Protein AF-A0A7S0UJG6-F1 (afdb_monomer_lite)

Structure (mmCIF, N/CA/C/O backbone):
data_AF-A0A7S0UJG6-F1
#
_entry.id   AF-A0A7S0UJG6-F1
#
loop_
_atom_site.group_PDB
_atom_site.id
_atom_site.type_symbol
_atom_site.label_atom_id
_atom_site.label_alt_id
_atom_site.label_comp_id
_atom_site.label_asym_id
_atom_site.label_entity_id
_atom_site.label_seq_id
_atom_site.pdbx_PDB_ins_code
_atom_site.Cartn_x
_atom_site.Cartn_y
_atom_site.Cartn_z
_atom_site.occupancy
_atom_site.B_iso_or_equiv
_atom_site.auth_seq_id
_atom_site.auth_comp_id
_atom_site.auth_asym_id
_atom_site.auth_atom_id
_atom_site.pdbx_PDB_model_num
ATOM 1 N N . ARG A 1 1 ? -14.488 -16.777 5.414 1.00 54.69 1 ARG A N 1
ATOM 2 C CA . ARG A 1 1 ? -14.682 -15.524 4.646 1.00 54.69 1 ARG A CA 1
ATOM 3 C C . ARG A 1 1 ? -13.445 -14.652 4.855 1.00 54.69 1 ARG A C 1
ATOM 5 O O . ARG A 1 1 ? -13.080 -14.440 6.005 1.00 54.69 1 ARG A O 1
ATOM 12 N N . ALA A 1 2 ? -12.728 -14.295 3.790 1.00 58.72 2 ALA A N 1
ATOM 13 C CA . ALA A 1 2 ? -11.627 -13.330 3.829 1.00 58.72 2 ALA A CA 1
ATOM 14 C C . ALA A 1 2 ? -12.135 -12.049 3.164 1.00 58.72 2 ALA A C 1
ATOM 16 O O . ALA A 1 2 ? -12.790 -12.141 2.131 1.00 58.72 2 ALA A O 1
ATOM 17 N N . GLY A 1 3 ? -11.900 -10.903 3.786 1.00 69.88 3 GLY A N 1
ATOM 18 C CA . GLY A 1 3 ? -12.388 -9.612 3.323 1.00 69.88 3 GLY A CA 1
ATOM 19 C C . GLY A 1 3 ? -11.754 -8.496 4.139 1.00 69.88 3 GLY A C 1
ATOM 20 O O . GLY A 1 3 ? -11.196 -8.751 5.209 1.00 69.88 3 GLY A O 1
ATOM 21 N N . VAL A 1 4 ? -11.832 -7.277 3.624 1.00 75.44 4 VAL A N 1
ATOM 22 C CA . VAL A 1 4 ? -11.597 -6.077 4.427 1.00 75.44 4 VAL A CA 1
ATOM 23 C C . VAL A 1 4 ? -12.897 -5.804 5.155 1.00 75.44 4 VAL A C 1
ATOM 25 O O . VAL A 1 4 ? -13.947 -5.871 4.530 1.00 75.44 4 VAL A O 1
ATOM 28 N N . GLY A 1 5 ? -12.857 -5.550 6.457 1.00 78.56 5 GLY A N 1
ATOM 29 C CA . GLY A 1 5 ? -14.060 -5.042 7.111 1.00 78.56 5 GLY A CA 1
ATOM 30 C C . GLY A 1 5 ? -13.881 -3.709 7.807 1.00 78.56 5 GLY A C 1
ATOM 31 O O . GLY A 1 5 ? -14.885 -3.141 8.201 1.00 78.56 5 GLY A O 1
ATOM 32 N N . ARG A 1 6 ? -12.665 -3.156 7.888 1.00 85.88 6 ARG A N 1
ATOM 33 C CA . ARG A 1 6 ? -12.494 -1.761 8.283 1.00 85.88 6 ARG A CA 1
ATOM 34 C C . ARG A 1 6 ? -11.314 -1.107 7.579 1.00 85.88 6 ARG A C 1
ATOM 36 O O . ARG A 1 6 ? -10.248 -1.715 7.475 1.00 85.88 6 ARG A O 1
ATOM 43 N N . ILE A 1 7 ? -11.514 0.120 7.113 1.00 86.31 7 ILE A N 1
ATOM 44 C CA . ILE A 1 7 ? -10.483 0.996 6.551 1.00 86.31 7 ILE A CA 1
ATOM 45 C C . ILE A 1 7 ? -10.468 2.276 7.379 1.00 86.31 7 ILE A C 1
ATOM 47 O O . ILE A 1 7 ? -11.511 2.894 7.584 1.00 86.31 7 ILE A O 1
ATOM 51 N N . ILE A 1 8 ? -9.283 2.650 7.866 1.00 89.62 8 ILE A N 1
ATOM 52 C CA . ILE A 1 8 ? -9.103 3.829 8.712 1.00 89.62 8 ILE A CA 1
ATOM 53 C C . ILE A 1 8 ? -8.047 4.736 8.098 1.00 89.62 8 ILE A C 1
ATOM 55 O O . ILE A 1 8 ? -6.912 4.306 7.895 1.00 89.62 8 ILE A O 1
ATOM 59 N N . CYS A 1 9 ? -8.410 5.990 7.838 1.00 88.38 9 CYS A N 1
ATOM 60 C CA . CYS A 1 9 ? -7.448 7.034 7.497 1.00 88.38 9 CYS A CA 1
ATOM 61 C C . CYS A 1 9 ? -6.919 7.689 8.775 1.00 88.38 9 CYS A C 1
ATOM 63 O O . CYS A 1 9 ? -7.678 8.231 9.577 1.00 88.38 9 CYS A O 1
ATOM 65 N N . THR A 1 10 ? -5.610 7.622 8.974 1.00 89.12 10 THR A N 1
ATOM 66 C CA . THR A 1 10 ? -4.919 8.115 10.165 1.00 89.12 10 THR A CA 1
ATOM 67 C C . THR A 1 10 ? -4.092 9.362 9.865 1.00 89.12 10 THR A C 1
ATOM 69 O O . THR A 1 10 ? -3.649 9.559 8.735 1.00 89.12 10 THR A O 1
ATOM 72 N N . CYS A 1 11 ? -3.834 10.171 10.900 1.00 81.44 11 CYS A N 1
ATOM 73 C CA . CYS A 1 11 ? -2.953 11.345 10.836 1.00 81.44 11 CYS A CA 1
ATOM 74 C C . CYS A 1 11 ? -3.418 12.396 9.818 1.00 81.44 11 CYS A C 1
ATOM 76 O O . CYS A 1 11 ? -2.591 12.967 9.105 1.00 81.44 11 CYS A O 1
ATOM 78 N N . ILE A 1 12 ? -4.733 12.597 9.745 1.00 83.50 12 ILE A N 1
ATOM 79 C CA . ILE A 1 12 ? -5.355 13.586 8.868 1.00 83.50 12 ILE A CA 1
ATOM 80 C C . ILE A 1 12 ? -5.463 14.945 9.569 1.00 83.50 12 ILE A C 1
ATOM 82 O O . ILE A 1 12 ? -5.684 14.992 10.786 1.00 83.50 12 ILE A O 1
ATOM 86 N N . ASP A 1 13 ? -5.327 16.028 8.809 1.00 82.19 13 ASP A N 1
ATOM 87 C CA . ASP A 1 13 ? -5.633 17.385 9.273 1.00 82.19 13 ASP A CA 1
ATOM 88 C C . ASP A 1 13 ? -7.098 17.792 8.983 1.00 82.19 13 ASP A C 1
ATOM 90 O O . ASP A 1 13 ? -7.930 16.973 8.578 1.00 82.19 13 ASP A O 1
ATOM 94 N N . GLU A 1 14 ? -7.458 19.052 9.255 1.00 79.50 14 GLU A N 1
ATOM 95 C CA . GLU A 1 14 ? -8.828 19.542 9.038 1.00 79.50 14 GLU A CA 1
ATOM 96 C C . GLU A 1 14 ? -9.230 19.581 7.561 1.00 79.50 14 GLU A C 1
ATOM 98 O O . GLU A 1 14 ? -10.395 19.343 7.232 1.00 79.50 14 GLU A O 1
ATOM 103 N N . THR A 1 15 ? -8.270 19.866 6.681 1.00 79.75 15 THR A N 1
ATOM 104 C CA . THR A 1 15 ? -8.479 19.926 5.231 1.00 79.75 15 THR A CA 1
ATOM 105 C C . THR A 1 15 ? -8.662 18.514 4.682 1.00 79.75 15 THR A C 1
ATOM 107 O O . THR A 1 15 ? -9.585 18.256 3.905 1.00 79.75 15 THR A O 1
ATOM 110 N N . ASP A 1 16 ? -7.832 17.581 5.148 1.00 83.19 16 ASP A N 1
ATOM 111 C CA . ASP A 1 16 ? -7.904 16.165 4.804 1.00 83.19 16 ASP A CA 1
ATOM 112 C C . ASP A 1 16 ? -9.231 15.532 5.251 1.00 83.19 16 ASP A C 1
ATOM 114 O O . ASP A 1 16 ? -9.760 14.660 4.563 1.00 83.19 16 ASP A O 1
ATOM 118 N N . GLU A 1 17 ? -9.811 15.960 6.379 1.00 86.50 17 GLU A N 1
ATOM 119 C CA . GLU A 1 17 ? -11.059 15.375 6.888 1.00 86.50 17 GL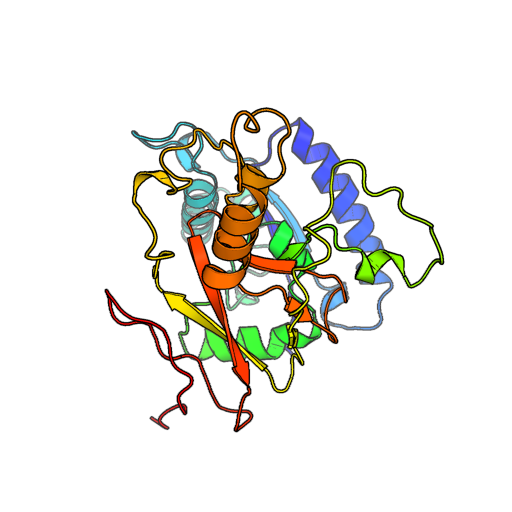U A CA 1
ATOM 120 C C . GLU A 1 17 ? -12.228 15.517 5.920 1.00 86.50 17 GLU A C 1
ATOM 122 O O . GLU A 1 17 ? -12.986 14.560 5.738 1.00 86.50 17 GLU A O 1
ATOM 127 N N . VAL A 1 18 ? -12.393 16.692 5.311 1.00 87.62 18 VAL A N 1
ATOM 128 C CA . VAL A 1 18 ? -13.483 16.923 4.355 1.00 87.62 18 VAL A CA 1
ATOM 129 C C . VAL A 1 18 ? -13.334 15.964 3.174 1.00 87.62 18 VAL A C 1
ATOM 131 O O . VAL A 1 18 ? -14.267 15.224 2.858 1.00 87.62 18 VAL A O 1
ATOM 134 N N . MET A 1 19 ? -12.127 15.885 2.611 1.00 86.56 19 MET A N 1
ATOM 135 C CA . MET A 1 19 ? -11.809 14.998 1.492 1.00 86.56 19 MET A CA 1
ATOM 136 C C . MET A 1 19 ? -12.027 13.519 1.841 1.00 86.56 19 MET A C 1
ATOM 138 O O . MET A 1 19 ? -12.604 12.764 1.055 1.00 86.56 19 MET A O 1
ATOM 142 N N . VAL A 1 20 ? -11.581 13.085 3.022 1.00 87.56 20 VAL A N 1
ATOM 143 C CA . VAL A 1 20 ? -11.719 11.695 3.475 1.00 87.56 20 VAL A CA 1
ATOM 144 C C . VAL A 1 20 ? -13.186 11.331 3.677 1.00 87.56 20 VAL A C 1
ATOM 146 O O . VAL A 1 20 ? -13.599 10.251 3.255 1.00 87.56 20 VAL A O 1
ATOM 149 N N . LYS A 1 21 ? -13.995 12.222 4.261 1.00 88.12 21 LYS A N 1
ATOM 150 C CA . LYS A 1 21 ? -15.441 12.000 4.416 1.00 88.12 21 LYS A CA 1
ATOM 151 C C . LYS A 1 21 ? -16.144 11.839 3.080 1.00 88.12 21 LYS A C 1
ATOM 153 O O . LYS A 1 21 ? -16.903 10.888 2.918 1.00 88.12 21 LYS A O 1
ATOM 158 N N . GLU A 1 22 ? -15.889 12.739 2.136 1.00 87.00 22 GLU A N 1
ATOM 159 C CA . GLU A 1 22 ? -16.475 12.667 0.794 1.00 87.00 22 GLU A CA 1
ATOM 160 C C . GLU A 1 22 ? -16.065 11.368 0.090 1.00 87.00 22 GLU A C 1
ATOM 162 O O . GLU A 1 22 ? -16.912 10.641 -0.432 1.00 87.00 22 GLU A O 1
ATOM 167 N N . THR A 1 23 ? -14.778 11.017 0.173 1.00 85.00 23 THR A N 1
ATOM 168 C CA . THR A 1 23 ? -14.238 9.781 -0.409 1.00 85.00 23 THR A CA 1
ATOM 169 C C . THR A 1 23 ? -14.886 8.539 0.200 1.00 85.00 23 THR A C 1
ATOM 171 O O . THR A 1 23 ? -15.288 7.631 -0.525 1.00 85.00 23 THR A O 1
ATOM 174 N N . PHE A 1 24 ? -15.013 8.474 1.526 1.00 88.50 24 PHE A N 1
ATOM 175 C CA . PHE A 1 24 ? -15.637 7.340 2.208 1.00 88.50 24 PHE A CA 1
ATOM 176 C C . PHE A 1 24 ? -17.145 7.267 2.008 1.00 88.50 24 PHE A C 1
ATOM 178 O O . PHE A 1 24 ? -17.669 6.158 1.935 1.00 88.50 24 PHE A O 1
ATOM 185 N N . SER A 1 25 ? -17.832 8.399 1.854 1.00 85.31 25 SER A N 1
ATOM 186 C CA . SER A 1 25 ? -19.241 8.412 1.450 1.00 85.31 25 SER A CA 1
ATOM 187 C C . SER A 1 25 ? -19.404 7.755 0.082 1.00 85.31 25 SER A C 1
ATOM 189 O O . SER A 1 25 ? -20.178 6.811 -0.067 1.00 85.31 25 SER A O 1
ATOM 191 N N . TRP A 1 26 ? -18.602 8.184 -0.896 1.00 82.62 26 TRP A N 1
ATOM 192 C CA . TRP A 1 26 ? -18.637 7.633 -2.248 1.00 82.62 26 TRP A CA 1
ATOM 193 C C . TRP A 1 26 ? -18.257 6.145 -2.287 1.00 82.62 26 TRP A C 1
ATOM 195 O O . TRP A 1 26 ? -18.933 5.339 -2.928 1.00 82.62 26 TRP A O 1
ATOM 205 N N . LEU A 1 27 ? -17.208 5.748 -1.556 1.00 80.69 27 LEU A N 1
ATOM 206 C CA . LEU A 1 27 ? -16.813 4.341 -1.443 1.00 80.69 27 LEU A CA 1
ATOM 207 C C . LEU A 1 27 ? -17.883 3.496 -0.751 1.00 80.69 27 LEU A C 1
ATOM 209 O O . LEU A 1 27 ? -18.106 2.364 -1.168 1.00 80.69 27 LEU A O 1
ATOM 213 N N . GLY A 1 28 ? -18.552 4.028 0.272 1.00 80.81 28 GLY A N 1
ATOM 214 C CA . GLY A 1 28 ? -19.650 3.355 0.959 1.00 80.81 28 GLY A CA 1
ATOM 215 C C . GLY A 1 28 ? -20.834 3.085 0.031 1.00 80.81 28 GLY A C 1
ATOM 216 O O . GLY A 1 28 ? -21.347 1.964 0.008 1.00 80.81 28 GLY A O 1
ATOM 217 N N . GLU A 1 29 ? -21.226 4.067 -0.782 1.00 81.62 29 GLU A N 1
ATOM 218 C CA . GLU A 1 29 ? -22.268 3.912 -1.808 1.00 81.62 29 GLU A CA 1
ATOM 219 C C . GLU A 1 29 ? -21.872 2.871 -2.859 1.00 81.62 29 GLU A C 1
ATOM 221 O O . GLU A 1 29 ? -22.627 1.932 -3.128 1.00 81.62 29 GLU A O 1
ATOM 226 N N . LEU A 1 30 ? -20.651 2.981 -3.392 1.00 79.38 30 LEU A N 1
ATOM 227 C CA . LEU A 1 30 ? -20.111 2.024 -4.353 1.00 79.38 30 LEU A CA 1
ATOM 228 C C . LEU A 1 30 ? -20.103 0.607 -3.769 1.00 79.38 30 LEU A C 1
ATOM 230 O O . LEU A 1 30 ? -20.588 -0.325 -4.405 1.00 79.38 30 LEU A O 1
ATOM 234 N N . TYR A 1 31 ? -19.593 0.431 -2.552 1.00 78.62 31 TYR A N 1
ATOM 235 C CA . TYR A 1 31 ? -19.455 -0.881 -1.916 1.00 78.62 31 TYR A CA 1
ATOM 236 C C . TYR A 1 31 ? -20.807 -1.495 -1.560 1.00 78.62 31 TYR A C 1
ATOM 238 O O . TYR A 1 31 ? -20.955 -2.712 -1.646 1.00 78.62 31 TYR A O 1
ATOM 246 N N . SER A 1 32 ? -21.794 -0.667 -1.217 1.00 77.81 32 SER A N 1
ATOM 247 C CA . SER A 1 32 ? -23.172 -1.108 -0.981 1.00 77.81 32 SER A CA 1
ATOM 248 C C . SER A 1 32 ? -23.861 -1.581 -2.264 1.00 77.81 32 SER A C 1
ATOM 250 O O . SER A 1 32 ? -24.756 -2.418 -2.199 1.00 77.81 32 SER A O 1
ATOM 252 N N . SER A 1 33 ? -23.441 -1.070 -3.427 1.00 78.19 33 SER A N 1
ATOM 253 C CA . SER A 1 33 ? -23.976 -1.477 -4.734 1.00 78.19 33 SER A CA 1
ATOM 254 C C . SER A 1 33 ? -23.370 -2.773 -5.291 1.00 78.19 33 SER A C 1
ATOM 256 O O . SER A 1 33 ? -23.918 -3.352 -6.228 1.00 78.19 33 SER A O 1
ATOM 258 N N . LEU A 1 34 ? -22.241 -3.236 -4.742 1.00 75.00 34 LEU A N 1
ATOM 259 C CA . LEU A 1 34 ? -21.552 -4.437 -5.214 1.00 75.00 34 LEU A CA 1
ATOM 260 C C .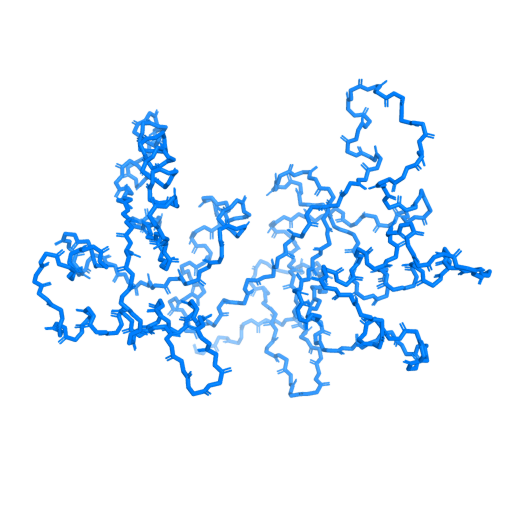 LEU A 1 34 ? -22.150 -5.703 -4.583 1.00 75.00 34 LEU A C 1
ATOM 262 O O . LEU A 1 34 ? -22.286 -5.806 -3.364 1.00 75.00 34 LEU A O 1
ATOM 266 N N . GLU A 1 35 ? -22.433 -6.716 -5.406 1.00 61.09 35 GLU A N 1
ATOM 267 C CA . GLU A 1 35 ? -22.869 -8.030 -4.923 1.00 61.09 35 GLU A CA 1
ATOM 268 C C . GLU A 1 35 ? -21.714 -8.746 -4.201 1.00 61.09 35 GLU A C 1
ATOM 270 O O . GLU A 1 35 ? -20.789 -9.290 -4.807 1.00 61.09 35 GLU A O 1
ATOM 275 N N . GLY A 1 36 ? -21.740 -8.733 -2.867 1.00 66.25 36 GLY A N 1
ATOM 276 C CA . GLY A 1 36 ? -20.754 -9.433 -2.054 1.00 66.25 36 GLY A CA 1
ATOM 277 C C . GLY A 1 36 ? -20.862 -9.110 -0.570 1.00 66.25 36 GLY A C 1
ATOM 278 O O . GLY A 1 36 ? -20.492 -8.024 -0.131 1.00 66.25 36 GLY A O 1
ATOM 279 N N . ASP A 1 37 ? -21.256 -10.111 0.222 1.00 66.31 37 ASP A N 1
ATOM 280 C CA . ASP A 1 37 ? -21.485 -10.004 1.670 1.00 66.31 37 ASP A CA 1
ATOM 281 C C . ASP A 1 37 ? -20.370 -9.288 2.446 1.00 66.31 37 ASP A C 1
ATOM 283 O O . ASP A 1 37 ? -20.633 -8.716 3.494 1.00 66.31 37 ASP A O 1
ATOM 287 N N . TRP A 1 38 ? -19.099 -9.398 2.052 1.00 71.50 38 TRP A N 1
ATOM 288 C CA . TRP A 1 38 ? -17.997 -8.832 2.842 1.00 71.50 38 TRP A CA 1
ATOM 289 C C . TRP A 1 38 ? -17.660 -7.384 2.472 1.00 71.50 38 TRP A C 1
ATOM 291 O O . TRP A 1 38 ? -17.329 -6.624 3.374 1.00 71.50 38 TRP A O 1
ATOM 301 N N . ILE A 1 39 ? -17.781 -6.996 1.195 1.00 72.00 39 ILE A N 1
ATOM 302 C CA . ILE A 1 39 ? -17.473 -5.635 0.720 1.00 72.00 39 ILE A CA 1
ATOM 303 C C . ILE A 1 39 ? -18.485 -4.653 1.308 1.00 72.00 39 ILE A C 1
ATOM 305 O O . ILE A 1 39 ? -18.084 -3.665 1.919 1.00 72.00 39 ILE A O 1
ATOM 309 N N . ALA A 1 40 ? -19.773 -5.002 1.246 1.00 71.38 40 ALA A N 1
ATOM 310 C CA . ALA A 1 40 ? -20.870 -4.216 1.809 1.00 71.38 40 ALA A CA 1
ATOM 311 C C . ALA A 1 40 ? -20.811 -4.063 3.345 1.00 71.38 40 ALA A C 1
ATOM 313 O O . ALA A 1 40 ? -21.486 -3.209 3.909 1.00 71.38 40 ALA A O 1
ATOM 314 N N . ARG A 1 41 ? -20.002 -4.879 4.040 1.00 78.25 41 ARG A N 1
ATOM 315 C CA . ARG A 1 41 ? -19.771 -4.792 5.495 1.00 78.25 41 ARG A CA 1
ATOM 316 C C . ARG A 1 41 ? -18.461 -4.085 5.853 1.00 78.25 41 ARG A C 1
ATOM 318 O O . ARG A 1 41 ? -18.039 -4.153 7.005 1.00 78.25 41 ARG A O 1
ATOM 325 N N . THR A 1 42 ? -17.800 -3.447 4.886 1.00 83.06 42 THR A N 1
ATOM 326 C CA . THR A 1 42 ? -16.596 -2.654 5.154 1.00 83.06 42 THR A CA 1
ATOM 327 C C . THR A 1 42 ? -16.978 -1.354 5.847 1.00 83.06 42 THR A C 1
ATOM 329 O O . THR A 1 42 ? -17.697 -0.532 5.290 1.00 83.06 42 THR A O 1
ATOM 332 N N . GLU A 1 43 ? -16.476 -1.158 7.059 1.00 87.00 43 GLU A N 1
ATOM 333 C CA . GLU A 1 43 ? -16.581 0.095 7.791 1.00 87.00 43 GLU A CA 1
ATOM 334 C C . GLU A 1 43 ? -15.482 1.066 7.335 1.00 87.00 43 GLU A C 1
ATOM 336 O O . GLU A 1 43 ? -14.321 0.685 7.166 1.00 87.00 43 GLU A O 1
ATOM 341 N N . PHE A 1 44 ? -15.835 2.337 7.185 1.00 88.00 44 PHE A N 1
ATOM 342 C CA . PHE A 1 44 ? -14.899 3.407 6.856 1.00 88.00 44 PHE A CA 1
ATOM 343 C C . PHE A 1 44 ? -14.899 4.443 7.971 1.00 88.00 44 PHE A C 1
ATOM 345 O O . PHE A 1 44 ? -15.963 4.823 8.461 1.00 88.00 44 PHE A O 1
ATOM 352 N N . ASP A 1 45 ? -13.720 4.887 8.393 1.00 91.56 45 ASP A N 1
ATOM 353 C CA . ASP A 1 45 ? -13.592 5.900 9.439 1.00 91.56 45 ASP A CA 1
ATOM 354 C C . ASP A 1 45 ? -12.233 6.592 9.381 1.00 91.56 45 ASP A C 1
ATOM 356 O O . ASP A 1 45 ? -11.317 6.166 8.677 1.00 91.56 45 ASP A O 1
ATOM 360 N N . TYR A 1 46 ? -12.072 7.654 10.149 1.00 92.12 46 TYR A N 1
ATOM 361 C CA . TYR A 1 46 ? -10.839 8.413 10.194 1.00 92.12 46 TYR A CA 1
ATOM 362 C C . TYR A 1 46 ? -10.497 8.855 11.612 1.00 92.12 46 TYR A C 1
ATOM 364 O O . TYR A 1 46 ? -11.349 8.996 12.494 1.00 92.12 46 TYR A O 1
ATOM 372 N N . VAL A 1 47 ? -9.209 9.096 11.830 1.00 91.12 47 VAL A N 1
ATOM 373 C CA . VAL A 1 47 ? -8.677 9.517 13.120 1.00 91.12 47 VAL A CA 1
ATOM 374 C C . VAL A 1 47 ? -7.757 10.717 12.931 1.00 91.12 47 VAL A C 1
ATOM 376 O O . VAL A 1 47 ? -6.669 10.599 12.359 1.00 91.12 47 VAL A O 1
ATOM 379 N N . ARG A 1 48 ? -8.183 11.856 13.490 1.00 89.44 48 ARG A N 1
ATOM 380 C CA . ARG A 1 48 ? -7.284 12.961 13.840 1.00 89.44 48 ARG A CA 1
ATOM 381 C C . ARG A 1 48 ? -6.483 12.547 15.061 1.00 89.44 48 ARG A C 1
ATOM 383 O O . ARG A 1 48 ? -7.079 12.072 16.022 1.00 89.44 48 ARG A O 1
ATOM 390 N N . MET A 1 49 ? -5.168 12.697 15.003 1.00 86.62 49 MET A N 1
ATOM 391 C CA . MET A 1 49 ? -4.291 12.345 16.114 1.00 86.62 49 MET A CA 1
ATOM 392 C C . MET A 1 49 ? -3.803 13.583 16.825 1.00 86.62 49 MET A C 1
ATOM 394 O O . MET A 1 49 ? -3.471 14.567 16.174 1.00 86.62 49 MET A O 1
ATOM 398 N N . ASP A 1 50 ? -3.689 13.467 18.139 1.00 86.00 50 ASP A N 1
ATOM 399 C CA . ASP A 1 50 ? -2.997 14.449 18.953 1.00 86.00 50 ASP A CA 1
ATOM 400 C C . ASP A 1 50 ? -1.482 14.361 18.713 1.00 86.00 50 ASP A C 1
ATOM 402 O O . ASP A 1 50 ? -0.944 13.288 18.407 1.00 86.00 50 ASP A O 1
ATOM 406 N N . GLU A 1 51 ? -0.796 15.492 18.878 1.00 85.94 51 GLU A N 1
ATOM 407 C CA . GLU A 1 51 ? 0.656 15.641 18.704 1.00 85.94 51 GLU A CA 1
ATOM 408 C C . GLU A 1 51 ? 1.459 14.573 19.454 1.00 85.94 51 GLU A C 1
ATOM 410 O O . GLU A 1 51 ? 2.380 13.971 18.900 1.00 85.94 51 GLU A O 1
ATOM 415 N N . GLU A 1 52 ? 1.043 14.233 20.675 1.00 87.19 52 GLU A N 1
ATOM 416 C CA . GLU A 1 52 ? 1.677 13.206 21.511 1.00 87.19 52 GLU A CA 1
ATOM 417 C C . GLU A 1 52 ? 1.752 11.811 20.860 1.00 87.19 52 GLU A C 1
ATOM 419 O O . GLU A 1 52 ? 2.604 10.983 21.213 1.00 87.19 52 GLU A O 1
ATOM 424 N N . LEU A 1 53 ? 0.867 11.520 19.901 1.00 86.56 53 LEU A N 1
ATOM 425 C CA . LEU A 1 53 ? 0.835 10.229 19.226 1.00 86.56 53 LEU A CA 1
ATOM 426 C C . LEU A 1 53 ? 1.840 10.164 18.077 1.00 86.56 53 LEU A C 1
ATOM 428 O O . LEU A 1 53 ? 2.371 9.082 17.811 1.00 86.56 53 LEU A O 1
ATOM 432 N N . TYR A 1 54 ? 2.117 11.271 17.390 1.00 86.00 54 TYR A N 1
ATOM 433 C CA . TYR A 1 54 ? 2.950 11.261 16.185 1.00 86.00 54 TYR A CA 1
ATOM 434 C C . TYR A 1 54 ? 4.297 11.969 16.337 1.00 86.00 54 TYR A C 1
ATOM 436 O O . TYR A 1 54 ? 5.185 11.692 15.532 1.00 86.00 54 TYR A O 1
ATOM 444 N N . MET A 1 55 ? 4.483 12.834 17.333 1.00 86.00 55 MET A N 1
ATOM 445 C CA . MET A 1 55 ? 5.757 13.517 17.556 1.00 86.00 55 MET A CA 1
ATOM 446 C C . MET A 1 55 ? 6.802 12.577 18.172 1.00 86.00 55 MET A C 1
ATOM 448 O O . MET A 1 55 ? 6.500 11.697 18.990 1.00 86.00 55 MET A O 1
ATOM 452 N N . THR A 1 56 ? 8.057 12.767 17.775 1.00 82.25 56 THR A N 1
ATOM 453 C CA . THR A 1 56 ? 9.239 12.186 18.423 1.00 82.25 56 THR A CA 1
ATOM 454 C C . THR A 1 56 ? 10.289 13.266 18.646 1.00 82.25 56 THR A C 1
ATOM 456 O O . THR A 1 56 ? 10.210 14.344 18.064 1.00 82.25 56 THR A O 1
ATOM 459 N N . ASP A 1 57 ? 11.328 12.947 19.418 1.00 82.62 57 ASP A N 1
ATOM 460 C CA . ASP A 1 57 ? 12.487 13.833 19.592 1.00 82.62 57 ASP A CA 1
ATOM 461 C C . ASP A 1 57 ? 13.206 14.153 18.264 1.00 82.62 57 ASP A C 1
ATOM 463 O O . ASP A 1 57 ? 13.969 15.113 18.185 1.00 82.62 57 ASP A O 1
ATOM 467 N N . SER A 1 58 ? 12.999 13.335 17.224 1.00 78.00 58 SER A N 1
ATOM 468 C CA . SER A 1 58 ? 13.681 13.434 15.928 1.00 78.00 58 SER A CA 1
ATOM 469 C C . SER A 1 58 ? 12.788 13.891 14.772 1.00 78.00 58 SER A C 1
ATOM 471 O O . SER A 1 58 ? 13.307 14.292 13.734 1.00 78.00 58 SER A O 1
ATOM 473 N N . GLU A 1 59 ? 11.466 13.769 14.898 1.00 76.50 59 GLU A N 1
ATOM 474 C CA . GLU A 1 59 ? 10.497 14.052 13.839 1.00 76.50 59 GLU A CA 1
ATOM 475 C C . GLU A 1 59 ? 9.282 14.789 14.414 1.00 76.50 59 GLU A C 1
ATOM 477 O O . GLU A 1 59 ? 8.592 14.281 15.298 1.00 76.50 59 GLU A O 1
ATOM 482 N N . GLU A 1 60 ? 8.960 15.952 13.842 1.00 80.81 60 GLU A N 1
ATOM 483 C CA . GLU A 1 60 ? 7.749 16.706 14.199 1.00 80.81 60 GLU A CA 1
ATOM 484 C C . GLU A 1 60 ? 6.466 15.967 13.787 1.00 80.81 60 GLU A C 1
ATOM 486 O O . GLU A 1 60 ? 5.433 16.117 14.426 1.00 80.81 60 GLU A O 1
ATOM 491 N N . VAL A 1 61 ? 6.506 15.141 12.732 1.00 80.19 61 VAL A N 1
ATOM 492 C CA . VAL A 1 61 ? 5.331 14.390 12.260 1.00 80.19 61 VAL A CA 1
ATOM 493 C C . VAL A 1 61 ? 5.708 12.979 11.813 1.00 80.19 61 VAL A C 1
ATOM 495 O O . VAL A 1 61 ? 5.989 12.729 10.639 1.00 80.19 61 VAL A O 1
ATOM 498 N N . SER A 1 62 ? 5.631 12.014 12.731 1.00 83.44 62 SER A N 1
ATOM 499 C CA . SER A 1 62 ? 5.811 10.591 12.430 1.00 83.44 62 SER A CA 1
ATOM 500 C C . SER A 1 62 ? 4.461 9.872 12.304 1.00 83.44 62 SER A C 1
ATOM 502 O O . SER A 1 62 ? 3.948 9.252 13.239 1.00 83.44 62 SER A O 1
ATOM 504 N N . ARG A 1 63 ? 3.854 9.931 11.110 1.00 81.94 63 ARG A N 1
ATOM 505 C CA . ARG A 1 63 ? 2.516 9.348 10.844 1.00 81.94 63 ARG A CA 1
ATOM 506 C C . ARG A 1 63 ? 2.445 7.838 11.098 1.00 81.94 63 ARG A C 1
ATOM 508 O O . ARG A 1 63 ? 1.448 7.320 11.604 1.00 81.94 63 ARG A O 1
ATOM 515 N N . THR A 1 64 ? 3.520 7.120 10.773 1.00 81.31 64 THR A N 1
ATOM 516 C CA . THR A 1 64 ? 3.630 5.674 11.020 1.00 81.31 64 THR A CA 1
ATOM 517 C C . THR A 1 64 ? 3.589 5.376 12.513 1.00 81.31 64 THR A C 1
ATOM 519 O O . THR A 1 64 ? 2.827 4.511 12.946 1.00 81.31 64 THR A O 1
ATOM 522 N N . ARG A 1 65 ? 4.364 6.125 13.308 1.00 83.88 65 ARG A N 1
ATOM 523 C CA . ARG A 1 65 ? 4.350 6.015 14.767 1.00 83.88 65 ARG A CA 1
ATOM 524 C C . ARG A 1 65 ? 2.964 6.344 15.313 1.00 83.88 65 ARG A C 1
ATOM 526 O O . ARG A 1 65 ? 2.441 5.537 16.070 1.00 83.88 65 ARG A O 1
ATOM 533 N N . GLY A 1 66 ? 2.353 7.449 14.884 1.00 87.62 66 GLY A N 1
ATOM 534 C CA . GLY A 1 66 ? 0.991 7.827 15.277 1.00 87.62 66 GLY A CA 1
ATOM 535 C C . GLY A 1 66 ? -0.022 6.713 15.045 1.00 87.62 66 GLY A C 1
ATOM 536 O O . GLY A 1 66 ? -0.770 6.345 15.948 1.00 87.62 66 GLY A O 1
ATOM 537 N N . SER A 1 67 ? 0.023 6.097 13.866 1.00 89.12 67 SER A N 1
ATOM 538 C CA . SER A 1 67 ? -0.872 4.996 13.502 1.00 89.12 67 SER A CA 1
ATOM 539 C C . SER A 1 67 ? -0.649 3.740 14.349 1.00 89.12 67 SER A C 1
ATOM 541 O O . SER A 1 67 ? -1.614 3.133 14.810 1.00 89.12 67 SER A O 1
ATOM 543 N N . ILE A 1 68 ? 0.608 3.352 14.590 1.00 87.25 68 ILE A N 1
ATOM 544 C CA . ILE A 1 68 ? 0.941 2.178 15.415 1.00 87.25 68 ILE A CA 1
ATOM 545 C C . ILE A 1 68 ? 0.581 2.432 16.879 1.00 87.25 68 ILE A C 1
ATOM 547 O O . ILE A 1 68 ? -0.111 1.627 17.499 1.00 87.25 68 ILE A O 1
ATOM 551 N N . TYR A 1 69 ? 1.042 3.551 17.427 1.00 90.00 69 TYR A N 1
ATOM 552 C CA . TYR A 1 69 ? 0.901 3.875 18.838 1.00 90.00 69 TYR A CA 1
ATOM 553 C C . TYR A 1 69 ? -0.548 4.187 19.206 1.00 90.00 69 TYR A C 1
ATOM 555 O O . TYR A 1 69 ? -1.048 3.669 20.199 1.00 90.00 69 TYR A O 1
ATOM 563 N N . GLY A 1 70 ? -1.264 4.947 18.376 1.00 91.38 70 GLY A N 1
ATOM 564 C CA . GLY A 1 70 ? -2.691 5.191 18.572 1.00 91.38 70 GLY A CA 1
ATOM 565 C C . GLY A 1 70 ? -3.510 3.897 18.530 1.00 91.38 70 GLY A C 1
ATOM 566 O O . GLY A 1 70 ? -4.346 3.671 19.402 1.00 91.38 70 GLY A O 1
ATOM 567 N N . MET A 1 71 ? -3.204 2.975 17.611 1.00 90.12 71 MET A N 1
ATOM 568 C CA . MET A 1 71 ? -3.848 1.657 17.594 1.00 90.12 71 MET A CA 1
ATOM 569 C C . MET A 1 71 ? -3.553 0.859 18.874 1.00 90.12 71 MET A C 1
ATOM 571 O O . MET A 1 71 ? -4.457 0.251 19.445 1.00 90.12 71 MET A O 1
ATOM 575 N N . GLN A 1 72 ? -2.306 0.873 19.358 1.00 90.75 72 GLN A N 1
ATOM 576 C CA . GLN A 1 72 ? -1.933 0.220 20.618 1.00 90.75 72 GLN A CA 1
ATOM 577 C C . GLN A 1 72 ? -2.708 0.798 21.808 1.00 90.75 72 GLN A C 1
ATOM 579 O O . GLN A 1 72 ? -3.300 0.030 22.566 1.00 90.75 72 GLN A O 1
ATOM 584 N N . LYS A 1 73 ? -2.786 2.129 21.921 1.00 93.50 73 LYS A N 1
ATOM 585 C CA . LYS A 1 73 ? -3.559 2.829 22.959 1.00 93.50 73 LYS A CA 1
ATOM 586 C C . LYS A 1 73 ? -5.044 2.475 22.916 1.00 93.50 73 LYS A C 1
ATOM 588 O O . LYS A 1 73 ? -5.645 2.206 23.957 1.00 93.50 73 LYS A O 1
ATOM 593 N N . ALA A 1 74 ? -5.626 2.405 21.719 1.00 91.88 74 ALA A N 1
ATOM 594 C CA . ALA A 1 74 ? -7.009 1.976 21.541 1.00 91.88 74 ALA A CA 1
ATOM 595 C C . ALA A 1 74 ? -7.217 0.525 22.012 1.00 91.88 74 ALA A C 1
ATOM 597 O O . ALA A 1 74 ? -8.143 0.250 22.776 1.00 91.88 74 ALA A O 1
ATOM 598 N N . LEU A 1 75 ? -6.333 -0.402 21.619 1.00 89.50 75 LEU A N 1
ATOM 599 C CA . LEU A 1 75 ? -6.385 -1.811 22.041 1.00 89.50 75 LEU A CA 1
ATOM 600 C C . LEU A 1 75 ? -6.223 -1.976 23.560 1.00 89.50 75 LEU A C 1
ATOM 602 O O . LEU A 1 75 ? -6.869 -2.835 24.161 1.00 89.50 75 LEU A O 1
ATOM 606 N N . GLN A 1 76 ? -5.397 -1.135 24.181 1.00 92.56 76 GLN A N 1
ATOM 607 C CA . GLN A 1 76 ? -5.167 -1.092 25.628 1.00 92.56 76 GLN A CA 1
ATOM 608 C C . GLN A 1 76 ? -6.284 -0.372 26.400 1.00 92.56 76 GLN A C 1
ATOM 610 O O . GLN A 1 76 ? -6.244 -0.339 27.628 1.00 92.56 76 GLN A O 1
ATOM 615 N N . ARG A 1 77 ? -7.307 0.147 25.702 1.00 91.38 77 ARG A N 1
ATOM 616 C CA . ARG A 1 77 ? -8.430 0.911 26.273 1.00 91.38 77 ARG A CA 1
ATOM 617 C C . ARG A 1 77 ? -7.987 2.164 27.031 1.00 91.38 77 ARG A C 1
ATOM 619 O O . ARG A 1 77 ? -8.643 2.579 27.981 1.00 91.38 77 ARG A O 1
ATOM 626 N N . GLU A 1 78 ? -6.885 2.769 26.601 1.00 94.75 78 GLU A N 1
ATOM 627 C CA . GLU A 1 78 ? -6.399 4.031 27.166 1.00 94.75 78 GLU A CA 1
ATOM 628 C C . GLU A 1 78 ? -7.168 5.243 26.624 1.00 94.75 78 GLU A C 1
ATOM 630 O O . GLU A 1 78 ? -7.199 6.304 27.240 1.00 94.75 78 GLU A O 1
ATOM 635 N N . PHE A 1 79 ? -7.837 5.080 25.483 1.00 93.81 79 PHE A N 1
ATOM 636 C CA . PHE A 1 79 ? -8.741 6.076 24.929 1.00 93.81 79 PHE A CA 1
ATOM 637 C C . PHE A 1 79 ? -10.171 5.893 25.440 1.00 93.81 79 PHE A C 1
ATOM 639 O O . PHE A 1 79 ? -10.629 4.775 25.685 1.00 93.81 79 PHE A O 1
ATOM 646 N N . ASN A 1 80 ? -10.933 6.990 25.498 1.00 93.94 80 ASN A N 1
ATOM 647 C CA . ASN A 1 80 ? -12.367 6.910 25.775 1.00 93.94 80 ASN A CA 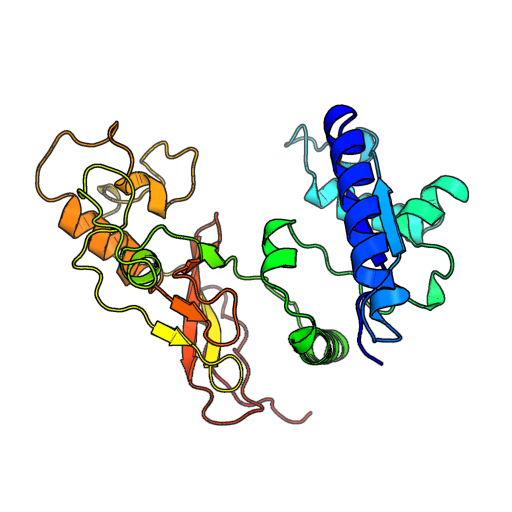1
ATOM 648 C C . ASN A 1 80 ? -13.093 6.040 24.727 1.00 93.94 80 ASN A C 1
ATOM 650 O O . ASN A 1 80 ? -12.614 5.849 23.607 1.00 93.94 80 ASN A O 1
ATOM 654 N N . THR A 1 81 ? -14.269 5.519 25.079 1.00 90.56 81 THR A N 1
ATOM 655 C CA . THR A 1 81 ? -15.014 4.568 24.239 1.00 90.56 81 THR A CA 1
ATOM 656 C C . THR A 1 81 ? -15.320 5.107 22.840 1.00 90.56 81 THR A C 1
ATOM 658 O O . THR A 1 81 ? -15.214 4.368 21.863 1.00 90.56 81 THR A O 1
ATOM 661 N N . SER A 1 82 ? -15.676 6.391 22.727 1.00 91.81 82 SER A N 1
ATOM 662 C CA . SER A 1 82 ? -15.999 7.024 21.441 1.00 91.81 82 SER A CA 1
ATOM 663 C C . SER A 1 82 ? -14.775 7.085 20.525 1.00 91.81 82 SER A C 1
ATOM 665 O O . SER A 1 82 ? -14.842 6.705 19.357 1.00 91.81 82 SER A O 1
ATOM 667 N N . TYR A 1 83 ? -13.627 7.484 21.069 1.00 91.31 83 TYR A N 1
ATOM 668 C CA . TYR A 1 83 ? -12.381 7.593 20.321 1.00 91.31 83 TYR A CA 1
ATOM 669 C C . TYR A 1 83 ? -11.782 6.217 19.999 1.00 91.31 83 TYR A C 1
ATOM 671 O O . TYR A 1 83 ? -11.416 5.964 18.854 1.00 91.31 83 TYR A O 1
ATOM 679 N N . SER A 1 84 ? -11.806 5.274 20.947 1.00 91.75 84 SER A N 1
ATOM 680 C CA . SER A 1 84 ? -11.437 3.868 20.715 1.00 91.75 84 SER A CA 1
ATOM 681 C C . SER A 1 84 ? -12.254 3.230 19.590 1.00 91.75 84 SER A C 1
ATOM 683 O O . SER A 1 84 ? -11.717 2.463 18.793 1.00 91.75 84 SER A O 1
ATOM 685 N N . ARG A 1 85 ? -13.545 3.565 19.477 1.00 91.12 85 ARG A N 1
ATOM 686 C CA . ARG A 1 85 ? -14.412 3.053 18.408 1.00 91.12 85 ARG A CA 1
ATOM 687 C C . ARG A 1 85 ? -13.971 3.521 17.021 1.00 91.12 85 ARG A C 1
ATOM 689 O O . ARG A 1 85 ? -14.077 2.740 16.081 1.00 91.12 85 ARG A O 1
ATOM 696 N N . LYS A 1 86 ? -13.414 4.730 16.884 1.00 90.31 86 LYS A N 1
ATOM 697 C CA . LYS A 1 86 ? -12.841 5.183 15.602 1.00 90.31 86 LYS A CA 1
ATOM 698 C C . LYS A 1 86 ? -11.671 4.301 15.159 1.00 90.31 86 LYS A C 1
ATOM 700 O O . LYS A 1 86 ? -11.530 4.010 13.974 1.00 90.31 86 LYS A O 1
ATOM 705 N N . TRP A 1 87 ? -10.884 3.802 16.110 1.00 90.19 87 TRP A N 1
ATOM 706 C CA . TRP A 1 87 ? -9.752 2.908 15.855 1.00 90.19 87 TRP A CA 1
ATOM 707 C C . TRP A 1 87 ? -10.142 1.448 15.640 1.00 90.19 87 TRP A C 1
ATOM 709 O O . TRP A 1 87 ? -9.574 0.776 14.785 1.00 90.19 87 TRP A O 1
ATOM 719 N N . LEU A 1 88 ? -11.081 0.932 16.428 1.00 88.75 88 LEU A N 1
ATOM 720 C CA . LEU A 1 88 ? -11.329 -0.510 16.511 1.00 88.75 88 LEU A CA 1
ATOM 721 C C . LEU A 1 88 ? -12.664 -0.945 15.896 1.00 88.75 88 LEU A C 1
ATOM 723 O O . LEU A 1 88 ? -12.919 -2.141 15.783 1.00 88.75 88 LEU A O 1
ATOM 727 N N . GLY A 1 89 ? -13.513 -0.001 15.492 1.00 88.00 89 GLY A N 1
ATOM 728 C CA . GLY A 1 89 ? -14.859 -0.284 15.008 1.00 88.00 89 GLY A CA 1
ATOM 729 C C . GLY A 1 89 ? -15.824 -0.693 16.120 1.00 88.00 89 GLY A C 1
ATOM 730 O O . GLY A 1 89 ? -15.554 -0.531 17.313 1.00 88.00 89 GLY A O 1
ATOM 731 N N . LEU A 1 90 ? -16.991 -1.182 15.706 1.00 83.50 90 LEU A N 1
ATOM 732 C CA . LEU A 1 90 ? -18.072 -1.597 16.604 1.00 83.50 90 LEU A CA 1
ATOM 733 C C . LEU A 1 90 ? -17.786 -2.912 17.333 1.00 83.50 90 LEU A C 1
ATOM 735 O O . LEU A 1 90 ? -18.078 -3.033 18.521 1.00 83.50 90 LEU A O 1
ATOM 739 N N . ASP A 1 91 ? -17.218 -3.879 16.618 1.00 82.25 91 ASP A N 1
ATOM 740 C CA . ASP A 1 91 ? -16.884 -5.201 17.137 1.00 82.25 91 ASP A CA 1
ATOM 741 C C . ASP A 1 91 ? -15.382 -5.445 16.999 1.00 82.25 91 ASP A C 1
ATOM 743 O O . ASP A 1 91 ? -14.871 -5.819 15.944 1.00 82.25 91 ASP A O 1
ATOM 747 N N . THR A 1 92 ? -14.659 -5.237 18.096 1.00 74.94 92 THR A N 1
ATOM 748 C CA . THR A 1 92 ? -13.201 -5.391 18.122 1.00 74.94 92 THR A CA 1
ATOM 749 C C . THR A 1 92 ? -12.759 -6.850 18.009 1.00 74.94 92 THR A C 1
ATOM 751 O O . THR A 1 92 ? -11.623 -7.115 17.618 1.00 74.94 92 THR A O 1
ATOM 754 N N . SER A 1 93 ? -13.648 -7.802 18.317 1.00 78.12 93 SER A N 1
ATOM 755 C CA . SER A 1 93 ? -13.370 -9.241 18.256 1.00 78.12 93 SER A CA 1
ATOM 756 C C . SER A 1 93 ? -13.453 -9.804 16.836 1.00 78.12 93 SER A C 1
ATOM 758 O O . SER A 1 93 ? -12.947 -10.894 16.556 1.00 78.12 93 SER A O 1
ATOM 760 N N . TYR A 1 94 ? -14.053 -9.042 15.922 1.00 72.31 94 TYR A N 1
ATOM 761 C CA . TYR A 1 94 ? -14.235 -9.429 14.532 1.00 72.31 94 TYR A CA 1
ATOM 762 C C . TYR A 1 94 ? -12.932 -9.332 13.712 1.00 72.31 94 TYR A C 1
ATOM 764 O O . TYR A 1 94 ? -12.736 -10.089 12.754 1.00 72.31 94 TYR A O 1
ATOM 772 N N . TRP A 1 95 ? -11.995 -8.457 14.103 1.00 75.25 95 TRP A N 1
ATOM 773 C CA . TRP A 1 95 ? -10.746 -8.213 13.371 1.00 75.25 95 TRP A CA 1
ATOM 774 C C . TRP A 1 95 ? -9.609 -9.135 13.827 1.00 75.25 95 TRP A C 1
ATOM 776 O O . TRP A 1 95 ? -9.186 -9.105 14.978 1.00 75.25 95 TRP A O 1
ATOM 786 N N . LYS A 1 96 ? -9.049 -9.928 12.902 1.00 75.38 96 LYS A N 1
ATOM 787 C CA . LYS A 1 96 ? -7.897 -10.811 13.191 1.00 75.38 96 LYS A CA 1
ATOM 788 C C . LYS A 1 96 ? -6.531 -10.191 12.907 1.00 75.38 96 LYS A C 1
ATOM 790 O O . LYS A 1 96 ? -5.541 -10.602 13.506 1.00 75.38 96 LYS A O 1
ATOM 795 N N . HIS A 1 97 ? -6.460 -9.258 11.961 1.00 80.12 97 HIS A N 1
ATOM 796 C CA . HIS A 1 97 ? -5.203 -8.683 11.492 1.00 80.12 97 HIS A CA 1
ATOM 797 C C . HIS A 1 97 ? -5.362 -7.187 11.238 1.00 80.12 97 HIS A C 1
ATOM 799 O O . HIS A 1 97 ? -6.370 -6.763 10.676 1.00 80.12 97 HIS A O 1
ATOM 805 N N . VAL A 1 98 ? -4.339 -6.415 11.604 1.00 79.06 98 VAL A N 1
ATOM 806 C CA . VAL A 1 98 ? -4.211 -4.994 11.267 1.00 79.06 98 VAL A CA 1
ATOM 807 C C . VAL A 1 98 ? -3.111 -4.863 10.226 1.00 79.06 98 VAL A C 1
ATOM 809 O O . VAL A 1 98 ? -2.004 -5.369 10.417 1.00 79.06 98 VAL A O 1
ATOM 812 N N . ILE A 1 99 ? -3.424 -4.203 9.117 1.00 78.06 99 ILE A N 1
ATOM 813 C CA . ILE A 1 99 ? -2.478 -3.941 8.037 1.00 78.06 99 ILE A CA 1
ATOM 814 C C . ILE A 1 99 ? -2.327 -2.427 7.926 1.00 78.06 99 ILE A C 1
ATOM 816 O O . ILE A 1 99 ? -3.281 -1.727 7.601 1.00 78.06 99 ILE A O 1
ATOM 820 N N . LEU A 1 100 ? -1.123 -1.931 8.204 1.00 76.94 100 LEU A N 1
ATOM 821 C CA . LEU A 1 100 ? -0.757 -0.530 8.017 1.00 76.94 100 LEU A CA 1
ATOM 822 C C . LEU A 1 100 ? -0.173 -0.374 6.617 1.00 76.94 100 LEU A C 1
ATOM 824 O O . LEU A 1 100 ? 0.893 -0.916 6.319 1.00 76.94 100 LEU A O 1
ATOM 828 N N . ILE A 1 101 ? -0.886 0.339 5.755 1.00 74.69 101 ILE A N 1
ATOM 829 C CA . ILE A 1 101 ? -0.491 0.579 4.368 1.00 74.69 101 ILE A CA 1
ATOM 830 C C . ILE A 1 101 ? -0.668 2.047 4.023 1.00 74.69 101 ILE A C 1
ATOM 832 O O . ILE A 1 101 ? -1.522 2.735 4.572 1.00 74.69 101 ILE A O 1
ATOM 836 N N . GLU A 1 102 ? 0.135 2.522 3.079 1.00 69.69 102 GLU A N 1
ATOM 837 C CA . GLU A 1 102 ? -0.096 3.842 2.505 1.00 69.69 102 GLU A CA 1
ATOM 838 C C . GLU A 1 102 ? -1.260 3.826 1.506 1.00 69.69 102 GLU A C 1
ATOM 840 O O . GLU A 1 102 ? -1.490 2.795 0.869 1.00 69.69 102 GLU A O 1
ATOM 845 N N . PRO A 1 103 ? -1.944 4.964 1.277 1.00 62.69 103 PRO A N 1
ATOM 846 C CA . PRO A 1 103 ? -3.101 5.033 0.380 1.00 62.69 103 PRO A CA 1
ATOM 847 C C . PRO A 1 103 ? -2.835 4.469 -1.024 1.00 62.69 103 PRO A C 1
ATOM 849 O O . PRO A 1 103 ? -3.666 3.754 -1.578 1.00 62.69 103 PRO A O 1
ATOM 852 N N . GLY A 1 104 ? -1.634 4.697 -1.572 1.00 58.28 104 GLY A N 1
ATOM 853 C CA . GLY A 1 104 ? -1.225 4.166 -2.879 1.00 58.28 104 GLY A CA 1
ATOM 854 C C . GLY A 1 104 ? -1.273 2.634 -2.983 1.00 58.28 104 GLY A C 1
ATOM 855 O O . GLY A 1 104 ? -1.489 2.097 -4.068 1.00 58.28 104 GLY A O 1
ATOM 856 N N . PHE A 1 105 ? -1.124 1.920 -1.864 1.00 62.28 105 PHE A N 1
ATOM 857 C CA . PHE A 1 105 ? -1.207 0.460 -1.829 1.00 62.28 105 PHE A CA 1
ATOM 858 C C . PHE A 1 105 ? -2.625 -0.077 -1.886 1.00 62.28 105 PHE A C 1
ATOM 860 O O . PHE A 1 105 ? -2.814 -1.191 -2.372 1.00 62.28 105 PHE A O 1
ATOM 867 N N . VAL A 1 106 ? -3.614 0.683 -1.414 1.00 61.22 106 VAL A N 1
ATOM 868 C CA . VAL A 1 106 ? -5.023 0.272 -1.490 1.00 61.22 106 VAL A CA 1
ATOM 869 C C . VAL A 1 106 ? -5.410 0.076 -2.953 1.00 61.22 106 VAL A C 1
ATOM 871 O O . VAL A 1 106 ? -5.949 -0.967 -3.305 1.00 61.22 106 VAL A O 1
ATOM 874 N N . TYR A 1 107 ? -5.002 1.002 -3.827 1.00 53.53 107 TYR A N 1
ATOM 875 C CA . TYR A 1 107 ? -5.226 0.904 -5.273 1.00 53.53 107 TYR A CA 1
ATOM 876 C C . TYR A 1 107 ? -4.574 -0.326 -5.919 1.00 53.53 107 TYR A C 1
ATOM 878 O O . TYR A 1 107 ? -5.033 -0.811 -6.949 1.00 53.53 107 TYR A O 1
ATOM 886 N N . GLN A 1 108 ? -3.507 -0.853 -5.318 1.00 55.09 108 GLN A N 1
ATOM 887 C CA . GLN A 1 108 ? -2.763 -2.007 -5.834 1.00 55.09 108 GLN A CA 1
ATOM 888 C C . GLN A 1 108 ? -3.207 -3.325 -5.196 1.00 55.09 108 GLN A C 1
ATOM 890 O O . GLN A 1 108 ? -2.929 -4.402 -5.727 1.00 55.09 108 GLN A O 1
ATOM 895 N N . THR A 1 109 ? -3.916 -3.258 -4.069 1.00 61.84 109 THR A N 1
ATOM 896 C CA . THR A 1 109 ? -4.389 -4.428 -3.333 1.00 61.84 109 THR A CA 1
ATOM 897 C C . THR A 1 109 ? -5.749 -4.844 -3.874 1.00 61.84 109 THR A C 1
ATOM 899 O O . THR A 1 109 ? -6.792 -4.336 -3.475 1.00 61.84 109 THR A O 1
ATOM 902 N N . ARG A 1 110 ? -5.749 -5.793 -4.810 1.00 61.66 110 ARG A N 1
ATOM 903 C CA . ARG A 1 110 ? -6.984 -6.333 -5.388 1.00 61.66 110 ARG A CA 1
ATOM 904 C C . ARG A 1 110 ? -7.765 -7.155 -4.365 1.00 61.66 110 ARG A C 1
ATOM 906 O O . ARG A 1 110 ? -7.191 -7.963 -3.648 1.00 61.66 110 ARG A O 1
ATOM 913 N N . ALA A 1 111 ? -9.093 -7.060 -4.385 1.00 64.06 111 ALA A N 1
ATOM 914 C CA . ALA A 1 111 ? -9.969 -7.888 -3.551 1.00 64.06 111 ALA A CA 1
ATOM 915 C C . ALA A 1 111 ? -9.661 -9.399 -3.662 1.00 64.06 111 ALA A C 1
ATOM 917 O O . ALA A 1 111 ? -9.657 -10.121 -2.665 1.00 64.06 111 ALA A O 1
ATOM 918 N N . ALA A 1 112 ? -9.321 -9.864 -4.869 1.00 60.69 112 ALA A N 1
ATOM 919 C CA . ALA A 1 112 ? -8.939 -11.249 -5.136 1.00 60.69 112 ALA A CA 1
ATOM 920 C C . ALA A 1 112 ? -7.644 -11.696 -4.423 1.00 60.69 112 ALA A C 1
ATOM 922 O O . ALA A 1 112 ? -7.460 -12.892 -4.214 1.00 60.69 112 ALA A O 1
ATOM 923 N N . SER A 1 113 ? -6.760 -10.774 -4.012 1.00 65.31 113 SER A N 1
ATOM 924 C CA . SER A 1 113 ? -5.525 -11.110 -3.288 1.00 65.31 113 SER A CA 1
ATOM 925 C C . SER A 1 113 ? -5.720 -11.223 -1.771 1.00 65.31 113 SER A C 1
ATOM 927 O O . SER A 1 113 ? -4.867 -11.794 -1.085 1.00 65.31 113 SER A O 1
ATOM 929 N N . LEU A 1 114 ? -6.857 -10.762 -1.232 1.00 70.94 114 LEU A N 1
ATOM 930 C CA . LEU A 1 114 ? -7.151 -10.783 0.207 1.00 70.94 114 LEU A CA 1
ATOM 931 C C . LEU A 1 114 ? -7.090 -12.187 0.838 1.00 70.94 114 LEU A C 1
ATOM 933 O O . LEU A 1 114 ? -6.552 -12.300 1.943 1.00 70.94 114 LEU A O 1
ATOM 937 N N . PRO A 1 115 ? -7.564 -13.275 0.192 1.00 68.19 115 PRO A N 1
ATOM 938 C CA . PRO A 1 115 ? -7.375 -14.626 0.721 1.00 68.19 115 PRO A CA 1
ATOM 939 C C . PRO A 1 115 ? -5.896 -15.012 0.871 1.00 68.19 115 PRO A C 1
ATOM 941 O O . PRO A 1 115 ? -5.521 -15.605 1.882 1.00 68.19 115 PRO A O 1
ATOM 944 N N . GLY A 1 116 ? -5.048 -14.640 -0.093 1.00 65.62 116 GLY A N 1
ATOM 945 C CA . GLY A 1 116 ? -3.607 -14.906 -0.053 1.00 65.62 116 GLY A CA 1
ATOM 946 C C . GLY A 1 116 ? -2.889 -14.089 1.023 1.00 65.62 116 GLY A C 1
ATOM 947 O O . GLY A 1 116 ? -2.090 -14.635 1.785 1.00 65.62 116 GLY A O 1
ATOM 948 N N . ILE A 1 117 ? -3.237 -12.805 1.140 1.00 72.56 117 ILE A N 1
ATOM 949 C CA . ILE A 1 117 ? -2.773 -11.897 2.202 1.00 72.56 117 ILE A CA 1
ATOM 950 C C . ILE A 1 117 ? -3.119 -12.470 3.579 1.00 72.56 117 ILE A C 1
ATOM 952 O O . ILE A 1 117 ? -2.241 -12.606 4.431 1.00 72.56 117 ILE A O 1
ATOM 956 N N . ARG A 1 118 ? -4.377 -12.881 3.782 1.00 75.31 118 ARG A N 1
ATOM 957 C CA . ARG A 1 118 ? -4.828 -13.519 5.024 1.00 75.31 118 ARG A CA 1
ATOM 958 C C . ARG A 1 118 ? -4.014 -14.770 5.340 1.00 75.31 118 ARG A C 1
ATOM 960 O O . ARG A 1 118 ? -3.522 -14.899 6.454 1.00 75.31 118 ARG A O 1
ATOM 967 N N . LEU A 1 119 ? -3.868 -15.682 4.379 1.00 71.44 119 LEU A N 1
ATOM 968 C CA . LEU A 1 119 ? -3.139 -16.933 4.591 1.00 71.44 119 LEU A CA 1
ATOM 969 C C . LEU A 1 119 ? -1.671 -16.680 4.967 1.00 71.44 119 LEU A C 1
ATOM 971 O O . LEU A 1 119 ? -1.117 -17.385 5.809 1.00 71.44 119 LEU A O 1
ATOM 975 N N . ALA A 1 120 ? -1.036 -15.671 4.365 1.00 70.44 120 ALA A N 1
ATOM 976 C CA . ALA A 1 120 ? 0.321 -15.271 4.723 1.00 70.44 120 ALA A CA 1
ATOM 977 C C . ALA A 1 120 ? 0.401 -14.744 6.168 1.00 70.44 120 ALA A C 1
ATOM 979 O O . ALA A 1 120 ? 1.299 -15.147 6.910 1.00 70.44 120 ALA A O 1
ATOM 980 N N . LEU A 1 121 ? -0.556 -13.909 6.584 1.00 75.12 121 LEU A N 1
ATOM 981 C CA . LEU A 1 121 ? -0.630 -13.362 7.943 1.00 75.12 121 LEU A CA 1
ATOM 982 C C . LEU A 1 121 ? -0.923 -14.436 8.999 1.00 75.12 121 LEU A C 1
ATOM 984 O O . LEU A 1 121 ? -0.252 -14.470 10.027 1.00 75.12 121 LEU A O 1
ATOM 988 N N . GLU A 1 122 ? -1.854 -15.359 8.736 1.00 77.31 122 GLU A N 1
ATOM 989 C CA . GLU A 1 122 ? -2.159 -16.495 9.627 1.00 77.31 122 GLU A CA 1
ATOM 990 C C . GLU A 1 122 ? -0.939 -17.409 9.842 1.00 77.31 122 GLU A C 1
ATOM 992 O O . GLU A 1 122 ? -0.824 -18.070 10.871 1.00 77.31 122 GLU A O 1
ATOM 997 N N . ARG A 1 123 ? 0.014 -17.410 8.902 1.00 74.94 123 ARG A N 1
ATOM 998 C CA . ARG A 1 123 ? 1.292 -18.133 9.003 1.00 74.94 123 ARG A CA 1
ATOM 999 C C . ARG A 1 123 ? 2.411 -17.319 9.664 1.00 74.94 123 ARG A C 1
ATOM 1001 O O . ARG A 1 123 ? 3.567 -17.739 9.624 1.00 74.94 123 ARG A O 1
ATOM 1008 N N . GLY A 1 124 ? 2.097 -16.157 10.238 1.00 70.12 124 GLY A N 1
ATOM 1009 C CA . GLY A 1 124 ? 3.058 -15.286 10.918 1.00 70.12 124 GLY A CA 1
ATOM 1010 C C . GLY A 1 124 ? 4.053 -14.602 9.979 1.00 70.12 124 GLY A C 1
ATOM 1011 O O . GLY A 1 124 ? 5.155 -14.252 10.402 1.00 70.12 124 GLY A O 1
ATOM 1012 N N . ARG A 1 125 ? 3.715 -14.443 8.692 1.00 64.12 125 ARG A N 1
ATOM 1013 C CA . ARG A 1 125 ? 4.598 -13.779 7.724 1.00 64.12 125 ARG A CA 1
ATOM 1014 C C . ARG A 1 125 ? 4.429 -12.265 7.788 1.00 64.12 125 ARG A C 1
ATOM 1016 O O . ARG A 1 125 ? 3.316 -11.760 7.897 1.00 64.12 125 ARG A O 1
ATOM 1023 N N . ALA A 1 126 ? 5.540 -11.548 7.641 1.00 60.62 126 ALA A N 1
ATOM 1024 C CA . ALA A 1 126 ? 5.512 -10.113 7.399 1.00 60.62 126 ALA A CA 1
ATOM 1025 C C . ALA A 1 126 ? 5.127 -9.848 5.938 1.00 60.62 126 ALA A C 1
ATOM 1027 O O . ALA A 1 126 ? 5.705 -10.434 5.021 1.00 60.62 126 ALA A O 1
ATOM 1028 N N . LEU A 1 127 ? 4.166 -8.953 5.726 1.00 63.91 127 LEU A N 1
ATOM 1029 C CA . LEU A 1 127 ? 3.859 -8.426 4.404 1.00 63.91 127 LEU A CA 1
ATOM 1030 C C . LEU A 1 127 ? 4.708 -7.176 4.200 1.00 63.91 127 LEU A C 1
ATOM 1032 O O . LEU A 1 127 ? 4.522 -6.188 4.904 1.00 63.91 127 LEU A O 1
ATOM 1036 N N . ILE A 1 128 ? 5.652 -7.233 3.263 1.00 60.47 128 ILE A N 1
ATOM 1037 C CA . ILE A 1 128 ? 6.399 -6.053 2.826 1.00 60.47 128 ILE A CA 1
ATOM 1038 C C . ILE A 1 128 ? 5.705 -5.562 1.563 1.00 60.47 128 ILE A C 1
ATOM 1040 O O . ILE A 1 128 ? 5.812 -6.209 0.518 1.00 60.47 128 ILE A O 1
ATOM 1044 N N . PRO A 1 129 ? 4.947 -4.464 1.640 1.00 61.19 129 PRO A N 1
ATOM 1045 C CA . PRO A 1 129 ? 4.242 -3.981 0.479 1.00 61.19 129 PRO A CA 1
ATOM 1046 C C . PRO A 1 129 ? 5.303 -3.317 -0.429 1.00 61.19 129 PRO A C 1
ATOM 1048 O O . PRO A 1 129 ? 5.985 -2.367 -0.038 1.00 61.19 129 PRO A O 1
ATOM 1051 N N . HIS A 1 130 ? 5.520 -3.868 -1.627 1.00 59.78 130 HIS A N 1
ATOM 1052 C CA . HIS A 1 130 ? 6.333 -3.235 -2.673 1.00 59.78 130 HIS A CA 1
ATOM 1053 C C . HIS A 1 130 ? 5.460 -2.241 -3.429 1.00 59.78 130 HIS A C 1
ATOM 1055 O O . HIS A 1 130 ? 4.448 -2.649 -3.991 1.00 59.78 130 HIS A O 1
ATOM 1061 N N . ARG A 1 131 ? 5.821 -0.952 -3.461 1.00 66.94 131 ARG A N 1
ATOM 1062 C CA . ARG A 1 131 ? 5.040 0.014 -4.246 1.00 66.94 131 ARG A CA 1
ATOM 1063 C C . ARG A 1 131 ? 5.292 -0.248 -5.716 1.00 66.94 131 ARG A C 1
ATOM 1065 O O . ARG A 1 131 ? 6.436 -0.224 -6.164 1.00 66.94 131 ARG A O 1
ATOM 1072 N N . PHE A 1 132 ? 4.223 -0.438 -6.464 1.00 69.12 132 PHE A N 1
ATOM 1073 C CA . PHE A 1 132 ? 4.265 -0.265 -7.902 1.00 69.12 132 PHE A CA 1
ATOM 1074 C C . PHE A 1 132 ? 4.064 1.218 -8.166 1.00 69.12 132 PHE A C 1
ATOM 1076 O O . PHE A 1 132 ? 3.020 1.767 -7.843 1.00 69.12 132 PHE A O 1
ATOM 1083 N N . VAL A 1 133 ? 5.076 1.922 -8.649 1.00 72.56 133 VAL A N 1
ATOM 1084 C CA . VAL A 1 133 ? 4.902 3.333 -9.000 1.00 72.56 133 VAL A CA 1
ATOM 1085 C C . VAL A 1 133 ? 4.535 3.383 -10.471 1.00 72.56 133 VAL A C 1
ATOM 1087 O O . VAL A 1 133 ? 5.392 3.017 -11.278 1.00 72.56 133 VAL A O 1
ATOM 1090 N N . PRO A 1 134 ? 3.307 3.803 -10.832 1.00 72.69 134 PRO A N 1
ATOM 1091 C CA . PRO A 1 134 ? 2.958 4.034 -12.222 1.00 72.69 134 PRO A CA 1
ATOM 1092 C C . PRO A 1 134 ? 3.976 4.964 -12.861 1.00 72.69 134 PRO A C 1
ATOM 1094 O O . PRO A 1 134 ? 4.289 6.025 -12.311 1.00 72.69 134 PRO A O 1
ATOM 1097 N N . VAL A 1 135 ? 4.480 4.571 -14.019 1.00 72.38 135 VAL A N 1
ATOM 1098 C CA . VAL A 1 135 ? 5.345 5.419 -14.828 1.00 72.38 135 VAL A CA 1
ATOM 1099 C C . VAL A 1 135 ? 4.670 5.666 -16.153 1.00 72.38 135 VAL A C 1
ATOM 1101 O O . VAL A 1 135 ? 4.069 4.776 -16.745 1.00 72.38 135 VAL A O 1
ATOM 1104 N N . ARG A 1 136 ? 4.769 6.902 -16.626 1.00 71.81 136 ARG A N 1
ATOM 1105 C CA . ARG A 1 136 ? 4.253 7.263 -17.938 1.00 71.81 136 ARG A CA 1
ATOM 1106 C C . ARG A 1 136 ? 5.092 6.533 -18.989 1.00 71.81 136 ARG A C 1
ATOM 1108 O O . ARG A 1 136 ? 6.272 6.844 -19.167 1.00 71.81 136 ARG A O 1
ATOM 1115 N N . HIS A 1 137 ? 4.489 5.546 -19.650 1.00 75.19 137 HIS A N 1
ATOM 1116 C CA . HIS A 1 137 ? 5.116 4.744 -20.699 1.00 75.19 137 HIS A CA 1
ATOM 1117 C C . HIS A 1 137 ? 4.282 4.781 -21.986 1.00 75.19 137 HIS A C 1
ATOM 1119 O O . HIS A 1 137 ? 3.055 4.720 -21.938 1.00 75.19 137 HIS A O 1
ATOM 1125 N N . GLU A 1 138 ? 4.928 4.884 -23.151 1.00 71.62 138 GLU A N 1
ATOM 1126 C CA . GLU A 1 138 ? 4.227 5.084 -24.433 1.00 71.62 138 GLU A CA 1
ATOM 1127 C C . GLU A 1 138 ? 3.303 3.917 -24.804 1.00 71.62 138 GLU A C 1
ATOM 1129 O O . GLU A 1 138 ? 2.245 4.119 -25.395 1.00 71.62 138 GLU A O 1
ATOM 1134 N N . THR A 1 139 ? 3.647 2.695 -24.388 1.00 75.31 139 THR A N 1
ATOM 1135 C CA . THR A 1 139 ? 2.801 1.510 -24.598 1.00 75.31 139 THR A CA 1
ATOM 1136 C C . THR A 1 139 ? 1.430 1.645 -23.950 1.00 75.31 139 THR A C 1
ATOM 1138 O O . THR A 1 139 ? 0.473 1.070 -24.459 1.00 75.31 139 THR A O 1
ATOM 1141 N N . ASP A 1 140 ? 1.310 2.416 -22.869 1.00 72.06 140 ASP A N 1
ATOM 1142 C CA . ASP A 1 140 ? 0.027 2.613 -22.189 1.00 72.06 140 ASP A CA 1
ATOM 1143 C C . ASP A 1 140 ? -0.881 3.590 -22.962 1.00 72.06 140 ASP A C 1
ATOM 1145 O O . ASP A 1 140 ? -2.092 3.577 -22.775 1.00 72.06 140 ASP A O 1
ATOM 1149 N N . LEU A 1 141 ? -0.320 4.374 -23.896 1.00 67.88 141 LEU A N 1
ATOM 1150 C CA . LEU A 1 141 ? -1.047 5.307 -24.770 1.00 67.88 141 LEU A CA 1
ATOM 1151 C C . LEU A 1 141 ? -1.485 4.684 -26.105 1.00 67.88 141 LEU 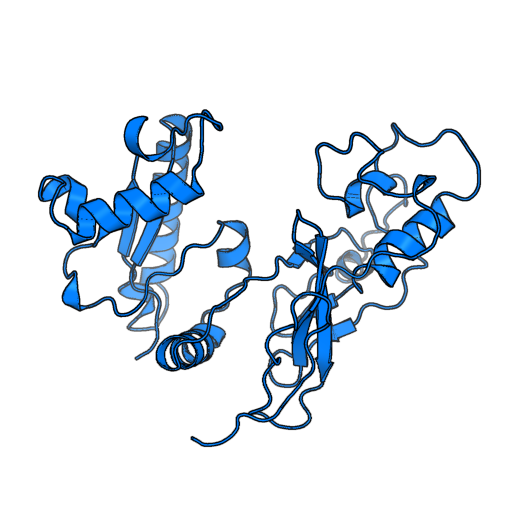A C 1
ATOM 1153 O O . LEU A 1 141 ? -2.330 5.236 -26.811 1.00 67.88 141 LEU A O 1
ATOM 1157 N N . THR A 1 142 ? -0.918 3.532 -26.476 1.00 59.56 142 THR A N 1
ATOM 1158 C CA . THR A 1 142 ? -1.192 2.896 -27.778 1.00 59.56 142 THR A CA 1
ATOM 1159 C C . THR A 1 142 ? -2.627 2.384 -27.937 1.00 59.56 142 THR A C 1
ATOM 1161 O O . THR A 1 142 ? -3.056 2.165 -29.071 1.00 59.56 142 THR A O 1
ATOM 1164 N N . LYS A 1 143 ? -3.400 2.254 -26.847 1.00 53.31 143 LYS A N 1
ATOM 1165 C CA . LYS A 1 143 ? -4.816 1.847 -26.905 1.00 53.31 143 LYS A CA 1
ATOM 1166 C C . LYS A 1 143 ? -5.719 2.902 -27.572 1.00 53.31 143 LYS A C 1
ATOM 1168 O O . LYS A 1 143 ? -6.680 2.512 -28.229 1.00 53.31 143 LYS A O 1
ATOM 1173 N N . ASP A 1 144 ? -5.350 4.187 -27.535 1.00 54.19 144 ASP A N 1
ATOM 1174 C CA . ASP A 1 144 ? -6.218 5.290 -27.992 1.00 54.19 144 ASP A CA 1
ATOM 1175 C C . ASP A 1 144 ? -5.721 6.031 -29.252 1.00 54.19 144 ASP A C 1
ATOM 1177 O O . ASP A 1 144 ? -6.283 7.055 -29.634 1.00 54.19 144 ASP A O 1
ATOM 1181 N N . LYS A 1 145 ? -4.673 5.536 -29.936 1.00 53.88 145 LYS A N 1
ATOM 1182 C CA . LYS A 1 145 ? -4.060 6.178 -31.130 1.00 53.88 145 LYS A CA 1
ATOM 1183 C C . LYS A 1 145 ? -3.627 7.642 -30.922 1.00 53.88 145 LYS A C 1
ATOM 1185 O O . LYS A 1 145 ? -3.472 8.387 -31.891 1.00 53.88 145 LYS A O 1
ATOM 1190 N N . ILE A 1 146 ? -3.412 8.065 -29.679 1.00 54.00 146 ILE A N 1
ATOM 1191 C CA . ILE A 1 146 ? -2.958 9.420 -29.368 1.00 54.00 146 ILE A CA 1
ATOM 1192 C C . ILE A 1 146 ? -1.477 9.520 -29.755 1.00 54.00 146 ILE A C 1
ATOM 1194 O O . ILE A 1 146 ? -0.618 8.870 -29.161 1.00 54.00 146 ILE A O 1
ATOM 1198 N N . LEU A 1 147 ? -1.178 10.318 -30.784 1.00 50.06 147 LEU A N 1
ATOM 1199 C CA . LEU A 1 147 ? 0.189 10.628 -31.203 1.00 50.06 147 LEU A CA 1
ATOM 1200 C C . LEU A 1 147 ? 0.855 11.498 -30.130 1.00 50.06 147 LEU A C 1
ATOM 1202 O O . LEU A 1 147 ? 0.513 12.667 -29.969 1.00 50.06 147 LEU A O 1
ATOM 1206 N N . TYR A 1 148 ? 1.797 10.917 -29.387 1.00 52.75 148 TYR A N 1
ATOM 1207 C CA . TYR A 1 148 ? 2.593 11.624 -28.386 1.00 52.75 148 TYR A CA 1
ATOM 1208 C C . TYR A 1 148 ? 3.864 12.219 -29.016 1.00 52.75 148 TYR A C 1
ATOM 1210 O O . TYR A 1 148 ? 4.628 11.503 -29.668 1.00 52.75 148 TYR A O 1
ATOM 1218 N N . ASP A 1 149 ? 4.108 13.516 -28.805 1.00 55.62 149 ASP A N 1
ATOM 1219 C CA . ASP A 1 149 ? 5.198 14.277 -29.444 1.00 55.62 149 ASP A CA 1
ATOM 1220 C C . ASP A 1 149 ? 6.563 14.185 -28.733 1.00 55.62 149 ASP A C 1
ATOM 1222 O O . ASP A 1 149 ? 7.552 14.745 -29.203 1.00 55.62 149 ASP A O 1
ATOM 1226 N N . GLY A 1 150 ? 6.654 13.435 -27.629 1.00 51.44 150 GLY A N 1
ATOM 1227 C CA . GLY A 1 150 ? 7.932 13.075 -27.010 1.00 51.44 150 GLY A CA 1
ATOM 1228 C C . GLY A 1 150 ? 8.572 14.134 -26.109 1.00 51.44 150 GLY A C 1
ATOM 1229 O O . GLY A 1 150 ? 9.694 13.916 -25.656 1.00 51.44 150 GLY A O 1
ATOM 1230 N N . THR A 1 151 ? 7.931 15.272 -25.830 1.00 51.53 151 THR A N 1
ATOM 1231 C CA . THR A 1 151 ? 8.705 16.442 -25.377 1.00 51.53 151 THR A CA 1
ATOM 1232 C C . THR A 1 151 ? 9.028 16.582 -23.882 1.00 51.53 151 THR A C 1
ATOM 1234 O O . THR A 1 151 ? 9.897 17.406 -23.582 1.00 51.53 151 THR A O 1
ATOM 1237 N N . SER A 1 152 ? 8.503 15.794 -22.917 1.00 52.94 152 SER A N 1
ATOM 1238 C CA . SER A 1 152 ? 9.151 15.817 -21.574 1.00 52.94 152 SER A CA 1
ATOM 1239 C C . SER A 1 152 ? 8.904 14.750 -20.498 1.00 52.94 152 SER A C 1
ATOM 1241 O O . SER A 1 152 ? 9.610 14.824 -19.497 1.00 52.94 152 SER A O 1
ATOM 1243 N N . GLU A 1 153 ? 7.962 13.809 -20.587 1.00 55.75 153 GLU A N 1
ATOM 1244 C CA . GLU A 1 153 ? 7.460 13.186 -19.332 1.00 55.75 153 GLU A CA 1
ATOM 1245 C C . GLU A 1 153 ? 7.387 11.657 -19.318 1.00 55.75 153 GLU A C 1
ATOM 1247 O O . GLU A 1 153 ? 6.900 11.075 -18.350 1.00 55.75 153 GLU A O 1
ATOM 1252 N N . PHE A 1 154 ? 7.895 11.000 -20.359 1.00 60.34 154 PHE A N 1
ATOM 1253 C CA . PHE A 1 154 ? 7.857 9.545 -20.492 1.00 60.34 154 PHE A CA 1
ATOM 1254 C C . PHE A 1 154 ? 9.255 8.952 -20.339 1.00 60.34 154 PHE A C 1
ATOM 1256 O O . PHE A 1 154 ? 10.267 9.594 -20.644 1.00 60.34 154 PHE A O 1
ATOM 1263 N N . LEU A 1 155 ? 9.317 7.721 -19.833 1.00 62.06 155 LEU A N 1
ATOM 1264 C CA . LEU A 1 155 ? 10.561 6.958 -19.844 1.00 62.06 155 LEU A CA 1
ATOM 1265 C C . LEU A 1 155 ? 11.086 6.820 -21.292 1.00 62.06 155 LEU A C 1
ATOM 1267 O O . LEU A 1 155 ? 10.275 6.746 -22.216 1.00 62.06 155 LEU A O 1
ATOM 1271 N N . PRO A 1 156 ? 12.416 6.829 -21.517 1.00 55.34 156 PRO A N 1
ATOM 1272 C CA . PRO A 1 156 ? 12.989 6.747 -22.861 1.00 55.34 156 PRO A CA 1
ATOM 1273 C C . PRO A 1 156 ? 12.462 5.540 -23.656 1.00 55.34 156 PRO A C 1
ATOM 1275 O O . PRO A 1 156 ? 12.414 4.435 -23.121 1.00 55.34 156 PRO A O 1
ATOM 1278 N N . LYS A 1 157 ? 12.165 5.733 -24.951 1.00 54.19 157 LYS A N 1
ATOM 1279 C CA . LYS A 1 157 ? 11.612 4.714 -25.878 1.00 54.19 157 LYS A CA 1
ATOM 1280 C C . LYS A 1 157 ? 12.416 3.405 -25.971 1.00 54.19 157 LYS A C 1
ATOM 1282 O O . LYS A 1 157 ? 11.900 2.381 -26.394 1.00 54.19 157 LYS A O 1
ATOM 1287 N N . ASN A 1 158 ? 13.684 3.428 -25.559 1.00 57.69 158 ASN A N 1
ATOM 1288 C CA . ASN A 1 158 ? 14.600 2.286 -25.637 1.00 57.69 158 ASN A CA 1
ATOM 1289 C C . ASN A 1 158 ? 14.680 1.463 -24.334 1.00 57.69 158 ASN A C 1
ATOM 1291 O O . ASN A 1 158 ? 15.576 0.628 -24.188 1.00 57.69 158 ASN A O 1
ATOM 1295 N N . ILE A 1 159 ? 13.776 1.682 -23.374 1.00 61.62 159 ILE A N 1
ATOM 1296 C CA . ILE A 1 159 ? 13.587 0.796 -22.216 1.00 61.62 159 ILE A CA 1
ATOM 1297 C C . ILE A 1 159 ? 12.561 -0.284 -22.611 1.00 61.62 159 ILE A C 1
ATOM 1299 O O . ILE A 1 159 ? 11.419 -0.273 -22.172 1.00 61.62 159 ILE A O 1
ATOM 1303 N N . SER A 1 160 ? 12.954 -1.184 -23.518 1.00 55.44 160 SER A N 1
ATOM 1304 C CA . SER A 1 160 ? 12.067 -2.162 -24.178 1.00 55.44 160 SER A CA 1
ATOM 1305 C C . SER A 1 160 ? 11.532 -3.279 -23.277 1.00 55.44 160 SER A C 1
ATOM 1307 O O . SER A 1 160 ? 10.563 -3.946 -23.636 1.00 55.44 160 SER A O 1
ATOM 1309 N N . ASP A 1 161 ? 12.144 -3.504 -22.118 1.00 72.31 161 ASP A N 1
ATOM 1310 C CA . ASP A 1 161 ? 11.919 -4.726 -21.349 1.00 72.31 161 ASP A CA 1
ATOM 1311 C C . ASP A 1 161 ? 10.855 -4.492 -20.268 1.00 72.31 161 ASP A C 1
ATOM 1313 O O . ASP A 1 161 ? 11.147 -4.438 -19.072 1.00 72.31 161 ASP A O 1
ATOM 1317 N N . ILE A 1 162 ? 9.600 -4.324 -20.699 1.00 79.81 162 ILE A N 1
ATOM 1318 C CA . ILE A 1 162 ? 8.449 -4.421 -19.794 1.00 79.81 162 ILE A CA 1
ATOM 1319 C C . ILE A 1 162 ? 8.194 -5.899 -19.523 1.00 79.81 162 ILE A C 1
ATOM 1321 O O . ILE A 1 162 ? 7.842 -6.667 -20.419 1.00 79.81 162 ILE A O 1
ATOM 1325 N N . LEU A 1 163 ? 8.335 -6.298 -18.266 1.00 84.38 163 LEU A N 1
ATOM 1326 C CA . LEU A 1 163 ? 7.967 -7.629 -17.818 1.00 84.38 163 LEU A CA 1
ATOM 1327 C C . LEU A 1 163 ? 6.471 -7.655 -17.520 1.00 84.38 163 LEU A C 1
ATOM 1329 O O . LEU A 1 163 ? 6.016 -7.134 -16.497 1.00 84.38 163 LEU A O 1
ATOM 1333 N N . ASP A 1 164 ? 5.700 -8.277 -18.405 1.00 84.00 164 ASP A N 1
ATOM 1334 C CA . ASP A 1 164 ? 4.313 -8.582 -18.092 1.00 84.00 164 ASP A CA 1
ATOM 1335 C C . ASP A 1 164 ? 4.266 -9.719 -17.061 1.00 84.00 164 ASP A C 1
ATOM 1337 O O . ASP A 1 164 ? 4.648 -10.855 -17.353 1.00 84.00 164 ASP A O 1
ATOM 1341 N N . LEU A 1 165 ? 3.798 -9.403 -15.857 1.00 79.62 165 LEU A N 1
ATOM 1342 C CA . LEU A 1 165 ? 3.640 -10.347 -14.762 1.00 79.62 165 LEU A CA 1
ATOM 1343 C C . LEU A 1 165 ? 2.208 -10.868 -14.707 1.00 79.62 165 LEU A C 1
ATOM 1345 O O . LEU A 1 165 ? 1.234 -10.105 -14.745 1.00 79.62 165 LEU A O 1
ATOM 1349 N N . ASP A 1 166 ? 2.113 -12.178 -14.560 1.00 80.06 166 ASP A N 1
ATOM 1350 C CA . ASP A 1 166 ? 0.910 -12.913 -14.246 1.00 80.06 166 ASP A CA 1
ATOM 1351 C C . ASP A 1 166 ? 0.810 -13.107 -12.727 1.00 80.06 166 ASP A C 1
ATOM 1353 O O . ASP A 1 166 ? 1.645 -13.767 -12.118 1.00 80.06 166 ASP A O 1
ATOM 1357 N N . GLY A 1 167 ? -0.214 -12.547 -12.086 1.00 69.38 167 GLY A N 1
ATOM 1358 C CA . GLY A 1 167 ? -0.381 -12.639 -10.631 1.00 69.38 167 GLY A CA 1
ATOM 1359 C C . GLY A 1 167 ? -0.473 -14.071 -10.082 1.00 69.38 167 GLY A C 1
ATOM 1360 O O . GLY A 1 167 ? -0.151 -14.284 -8.910 1.00 69.38 167 GLY A O 1
ATOM 1361 N N . ASP A 1 168 ? -0.867 -15.044 -10.908 1.00 72.62 168 ASP A N 1
ATOM 1362 C CA . ASP A 1 168 ? -1.010 -16.448 -10.512 1.00 72.62 168 ASP A CA 1
ATOM 1363 C C . ASP A 1 168 ? 0.309 -17.224 -10.641 1.00 72.62 168 ASP A C 1
ATOM 1365 O O . ASP A 1 168 ? 0.574 -18.158 -9.873 1.00 72.62 168 ASP A O 1
ATOM 1369 N N . TYR A 1 169 ? 1.162 -16.820 -11.585 1.00 79.25 169 TYR A N 1
ATOM 1370 C CA . TYR A 1 169 ? 2.401 -17.525 -11.929 1.00 79.25 169 TYR A CA 1
ATOM 1371 C C . TYR A 1 169 ? 3.667 -16.740 -11.632 1.00 79.25 169 TYR A C 1
ATOM 1373 O O . TYR A 1 169 ? 4.748 -17.309 -11.712 1.00 79.25 169 TYR A O 1
ATOM 1381 N N . ASP A 1 170 ? 3.573 -15.478 -11.248 1.00 81.75 170 ASP A N 1
ATOM 1382 C CA . ASP A 1 170 ? 4.713 -14.640 -10.929 1.00 81.75 170 ASP A CA 1
ATOM 1383 C C . ASP A 1 170 ? 4.675 -14.204 -9.466 1.00 81.75 170 ASP A C 1
ATOM 1385 O O . ASP A 1 170 ? 3.653 -14.179 -8.771 1.00 81.75 170 ASP A O 1
ATOM 1389 N N . MET A 1 171 ? 5.856 -13.915 -8.945 1.00 76.12 171 MET A N 1
ATOM 1390 C CA . MET A 1 171 ? 6.031 -13.342 -7.627 1.00 76.12 171 MET A CA 1
ATOM 1391 C C . MET A 1 171 ? 7.090 -12.257 -7.665 1.00 76.12 171 MET A C 1
ATOM 1393 O O . MET A 1 171 ? 8.016 -12.269 -8.472 1.00 76.12 171 MET A O 1
ATOM 1397 N N . CYS A 1 172 ? 6.953 -11.330 -6.733 1.00 76.62 172 CYS A N 1
ATOM 1398 C CA . CYS A 1 172 ? 7.904 -10.269 -6.501 1.00 76.62 172 CYS A CA 1
ATOM 1399 C C . CYS A 1 172 ? 8.732 -10.614 -5.262 1.00 76.62 172 CYS A C 1
ATOM 1401 O O . CYS A 1 172 ? 8.193 -10.608 -4.154 1.00 76.62 172 CYS A O 1
ATOM 1403 N N . CYS A 1 173 ? 10.013 -10.936 -5.442 1.00 76.31 173 CYS A N 1
ATOM 1404 C CA . CYS A 1 173 ? 10.915 -11.189 -4.320 1.00 76.31 173 CYS A CA 1
ATOM 1405 C C . CYS A 1 173 ? 11.751 -9.963 -3.990 1.00 76.31 173 CYS A C 1
ATOM 1407 O O . CYS A 1 173 ? 12.165 -9.230 -4.880 1.00 76.31 173 CYS A O 1
ATOM 1409 N N . ASP A 1 174 ? 12.035 -9.755 -2.709 1.00 71.12 174 ASP A N 1
ATOM 1410 C CA . ASP A 1 174 ? 12.855 -8.632 -2.274 1.00 71.12 174 ASP A CA 1
ATOM 1411 C C . ASP A 1 174 ? 14.290 -8.804 -2.788 1.00 71.12 174 ASP A C 1
ATOM 1413 O O . ASP A 1 174 ? 15.019 -9.710 -2.372 1.00 71.12 174 ASP A O 1
ATOM 1417 N N . GLY A 1 175 ? 14.683 -7.948 -3.728 1.00 67.31 175 GLY A N 1
ATOM 1418 C CA . GLY A 1 175 ? 15.988 -8.003 -4.379 1.00 67.31 175 GLY A CA 1
ATOM 1419 C C . GLY A 1 175 ? 17.133 -7.449 -3.531 1.00 67.31 175 GLY A C 1
ATOM 1420 O O . GLY A 1 175 ? 18.228 -7.288 -4.066 1.00 67.31 175 GLY A O 1
ATOM 1421 N N . GLY A 1 176 ? 16.898 -7.149 -2.250 1.00 64.12 176 GLY A N 1
ATOM 1422 C CA . GLY A 1 176 ? 17.894 -6.583 -1.346 1.00 64.12 176 GLY A CA 1
ATOM 1423 C C . GLY A 1 176 ? 18.206 -5.115 -1.650 1.00 64.12 176 GLY A C 1
ATOM 1424 O O . GLY A 1 176 ? 17.409 -4.401 -2.264 1.00 64.12 176 GLY A O 1
ATOM 1425 N N . SER A 1 177 ? 19.378 -4.669 -1.196 1.00 58.72 177 SER A N 1
ATOM 1426 C CA . SER A 1 177 ? 19.890 -3.299 -1.360 1.00 58.72 177 SER A CA 1
ATOM 1427 C C . SER A 1 177 ? 20.948 -3.171 -2.462 1.00 58.72 177 SER A C 1
ATOM 1429 O O . SER A 1 177 ? 21.710 -2.205 -2.462 1.00 58.72 177 SER A O 1
ATOM 1431 N N . ASP A 1 178 ? 21.037 -4.150 -3.366 1.00 52.19 178 ASP A N 1
ATOM 1432 C CA . ASP A 1 178 ? 22.056 -4.177 -4.417 1.00 52.19 178 ASP A CA 1
ATOM 1433 C C . ASP A 1 178 ? 21.919 -2.964 -5.339 1.00 52.19 178 ASP A C 1
ATOM 1435 O O . ASP A 1 178 ? 20.955 -2.855 -6.108 1.00 52.19 178 ASP A O 1
ATOM 1439 N N . ARG A 1 179 ? 22.903 -2.065 -5.223 1.00 51.22 179 ARG A N 1
ATOM 1440 C CA . ARG A 1 179 ? 23.049 -0.826 -5.991 1.00 51.22 179 ARG A CA 1
ATOM 1441 C C . ARG A 1 179 ? 23.572 -1.132 -7.403 1.00 51.22 179 ARG A C 1
ATOM 1443 O O . ARG A 1 179 ? 24.305 -2.112 -7.559 1.00 51.22 179 ARG A O 1
ATOM 1450 N N . PRO A 1 180 ? 23.276 -0.294 -8.411 1.00 43.69 180 PRO A N 1
ATOM 1451 C CA . PRO A 1 180 ? 24.076 -0.260 -9.630 1.00 43.69 180 PRO A CA 1
ATOM 1452 C C . PRO A 1 180 ? 25.532 0.005 -9.223 1.00 43.69 180 PRO A C 1
ATOM 1454 O O . PRO A 1 180 ? 25.807 0.927 -8.459 1.00 43.69 180 PRO A O 1
ATOM 1457 N N . SER A 1 181 ? 26.460 -0.851 -9.646 1.00 40.31 181 SER A N 1
ATOM 1458 C CA . SER A 1 181 ? 27.865 -0.810 -9.218 1.00 40.31 181 SER A CA 1
ATOM 1459 C C . SER A 1 181 ? 28.716 0.209 -9.984 1.00 40.31 181 SER A C 1
ATOM 1461 O O . SER A 1 181 ? 29.940 0.184 -9.877 1.00 40.31 181 SER A O 1
ATOM 1463 N N . SER A 1 182 ? 28.109 1.077 -10.791 1.00 40.50 182 SER A N 1
ATOM 1464 C CA . SER A 1 182 ? 28.826 2.075 -11.580 1.00 40.50 182 SER A CA 1
ATOM 1465 C C . SER A 1 182 ? 28.847 3.410 -10.836 1.00 40.50 182 SER A C 1
ATOM 1467 O O . SER A 1 182 ? 27.914 4.189 -10.956 1.00 40.50 182 SER A O 1
ATOM 1469 N N . SER A 1 183 ? 29.928 3.629 -10.083 1.00 44.75 183 SER A N 1
ATOM 1470 C CA . SER A 1 183 ? 30.335 4.895 -9.456 1.00 44.75 183 SER A CA 1
ATOM 1471 C C . SER A 1 183 ? 29.422 5.451 -8.340 1.00 44.75 183 SER A C 1
ATOM 1473 O O . SER A 1 183 ? 28.199 5.476 -8.411 1.00 44.75 183 SER A O 1
ATOM 1475 N N . THR A 1 184 ? 30.041 5.921 -7.255 1.00 45.16 184 THR A N 1
ATOM 1476 C CA . THR A 1 184 ? 29.365 6.705 -6.208 1.00 45.16 184 THR A CA 1
ATOM 1477 C C . THR A 1 184 ? 28.989 8.105 -6.687 1.00 45.16 184 THR A C 1
ATOM 1479 O O . THR A 1 184 ? 28.147 8.738 -6.071 1.00 45.16 184 THR A O 1
ATOM 1482 N N . GLU A 1 185 ? 29.585 8.597 -7.773 1.00 44.28 185 GLU A N 1
ATOM 1483 C CA . GLU A 1 185 ? 29.298 9.925 -8.332 1.00 44.28 185 GLU A CA 1
ATOM 1484 C C . GLU A 1 185 ? 27.950 9.956 -9.070 1.00 44.28 185 GLU A C 1
ATOM 1486 O O . GLU A 1 185 ? 27.282 10.988 -9.088 1.00 44.28 185 GLU A O 1
ATOM 1491 N N . ASP A 1 186 ? 27.499 8.803 -9.570 1.00 43.41 186 ASP A N 1
ATOM 1492 C CA . ASP A 1 186 ? 26.182 8.608 -10.183 1.00 43.41 186 ASP A CA 1
ATOM 1493 C C . ASP A 1 186 ? 25.103 8.181 -9.167 1.00 43.41 186 ASP A C 1
ATOM 1495 O O . ASP A 1 186 ? 23.974 7.860 -9.552 1.00 43.41 186 ASP A O 1
ATOM 1499 N N . ASP A 1 187 ? 25.415 8.152 -7.861 1.00 45.28 187 ASP A N 1
ATOM 1500 C CA . ASP A 1 187 ? 24.443 7.787 -6.830 1.00 45.28 187 ASP A CA 1
ATOM 1501 C C . ASP A 1 187 ? 23.383 8.899 -6.699 1.00 45.28 187 ASP A C 1
ATOM 1503 O O . ASP A 1 187 ? 23.691 10.015 -6.263 1.00 45.28 187 ASP A O 1
ATOM 1507 N N . PRO A 1 188 ? 22.095 8.611 -6.964 1.00 44.81 188 PRO A N 1
ATOM 1508 C CA . PRO A 1 188 ? 21.013 9.570 -6.754 1.00 44.81 188 PRO A CA 1
ATOM 1509 C C . PRO A 1 188 ? 20.810 9.954 -5.273 1.00 44.81 188 PRO A C 1
ATOM 1511 O O . PRO A 1 188 ? 19.861 10.662 -4.956 1.00 44.81 188 PRO A O 1
ATOM 1514 N N . SER A 1 189 ? 21.624 9.455 -4.328 1.00 40.00 189 SER A N 1
ATOM 1515 C CA . SER A 1 189 ? 21.726 9.976 -2.951 1.00 40.00 189 SER A CA 1
ATOM 1516 C C . SER A 1 189 ? 22.574 11.241 -2.838 1.00 40.00 189 SER A C 1
ATOM 1518 O O . SER A 1 189 ? 22.357 12.004 -1.900 1.00 40.00 189 SER A O 1
ATOM 1520 N N . HIS A 1 190 ? 23.498 11.477 -3.774 1.00 41.56 190 HIS A N 1
ATOM 1521 C CA . HIS A 1 190 ? 24.317 12.689 -3.824 1.00 41.56 190 HIS A CA 1
ATOM 1522 C C . HIS A 1 190 ? 23.675 13.796 -4.664 1.00 41.56 190 HIS A C 1
ATOM 1524 O O . HIS A 1 190 ? 23.936 14.975 -4.432 1.00 41.56 190 HIS A O 1
ATOM 1530 N N . ALA A 1 191 ? 22.773 13.442 -5.582 1.00 43.81 191 ALA A N 1
ATOM 1531 C CA . ALA A 1 191 ? 21.838 14.396 -6.159 1.00 43.81 191 ALA A CA 1
ATOM 1532 C C . ALA A 1 191 ? 20.757 14.734 -5.119 1.00 43.81 191 ALA A C 1
ATOM 1534 O O . ALA A 1 191 ? 20.144 13.832 -4.547 1.00 43.81 191 ALA A O 1
ATOM 1535 N N . ALA A 1 192 ? 20.500 16.024 -4.885 1.00 44.16 192 ALA A N 1
ATOM 1536 C CA . ALA A 1 192 ? 19.434 16.522 -4.011 1.00 44.16 192 ALA A CA 1
ATOM 1537 C C . ALA A 1 192 ? 18.041 16.240 -4.609 1.00 44.16 192 ALA A C 1
ATOM 1539 O O . ALA A 1 192 ? 17.287 17.130 -4.995 1.00 44.16 192 ALA A O 1
ATOM 1540 N N . CYS A 1 193 ? 17.698 14.965 -4.743 1.00 48.91 193 CYS A N 1
ATOM 1541 C CA . CYS A 1 193 ? 16.412 14.535 -5.238 1.00 48.91 193 CYS A CA 1
ATOM 1542 C C . CYS A 1 193 ? 15.409 14.483 -4.096 1.00 48.91 193 CYS A C 1
ATOM 1544 O O . CYS A 1 193 ? 15.322 13.506 -3.356 1.00 48.91 193 CYS A O 1
ATOM 1546 N N . HIS A 1 194 ? 14.582 15.518 -4.004 1.00 48.38 194 HIS A N 1
ATOM 1547 C CA . HIS A 1 194 ? 13.463 15.564 -3.062 1.00 48.38 194 HIS A CA 1
ATOM 1548 C C . HIS A 1 194 ? 12.263 14.683 -3.491 1.00 48.38 194 HIS A C 1
ATOM 1550 O O . HIS A 1 194 ? 11.247 14.639 -2.798 1.00 48.38 194 HIS A O 1
ATOM 1556 N N . SER A 1 195 ? 12.364 13.956 -4.615 1.00 55.88 195 SER A N 1
ATOM 1557 C CA . SER A 1 195 ? 11.309 13.097 -5.181 1.00 55.88 195 SER A CA 1
ATOM 1558 C C . SER A 1 195 ? 11.752 11.625 -5.318 1.00 55.88 195 SER A C 1
ATOM 1560 O O . SER A 1 195 ? 12.780 11.221 -4.780 1.00 55.88 195 SER A O 1
ATOM 1562 N N . TRP A 1 196 ? 10.950 10.772 -5.969 1.00 61.75 196 TRP A N 1
ATOM 1563 C CA . TRP A 1 196 ? 11.323 9.372 -6.217 1.00 61.75 196 TRP A CA 1
ATOM 1564 C C . TRP A 1 196 ? 12.632 9.265 -7.009 1.00 61.75 196 TRP A C 1
ATOM 1566 O O . TRP A 1 196 ? 12.845 10.012 -7.957 1.00 61.75 196 TRP A O 1
ATOM 1576 N N . TRP A 1 197 ? 13.480 8.288 -6.674 1.00 64.31 197 TRP A N 1
ATOM 1577 C CA . TRP A 1 197 ? 14.810 8.133 -7.283 1.00 64.31 197 TRP A CA 1
ATOM 1578 C C . TRP A 1 197 ? 14.778 8.016 -8.821 1.00 64.31 197 TRP A C 1
ATOM 1580 O O . TRP A 1 197 ? 15.680 8.509 -9.486 1.00 64.31 197 TRP A O 1
ATOM 1590 N N . TRP A 1 198 ? 13.725 7.435 -9.410 1.00 64.75 198 TRP A N 1
ATOM 1591 C CA . TRP A 1 198 ? 13.595 7.316 -10.869 1.00 64.75 198 TRP A CA 1
ATOM 1592 C C . TRP A 1 198 ? 13.234 8.649 -11.554 1.00 64.75 198 TRP A C 1
ATOM 1594 O O . TRP A 1 198 ? 13.516 8.831 -12.739 1.00 64.75 198 TRP A O 1
ATOM 1604 N N . ASN A 1 199 ? 12.655 9.609 -10.817 1.00 60.28 199 ASN A N 1
ATOM 1605 C CA . ASN A 1 199 ? 12.330 10.948 -11.324 1.00 60.28 199 ASN A CA 1
ATOM 1606 C C . ASN A 1 199 ? 13.557 11.844 -11.462 1.00 60.28 199 ASN A C 1
ATOM 1608 O O . ASN A 1 199 ? 13.542 12.746 -12.299 1.00 60.28 199 ASN A O 1
ATOM 1612 N N . CYS A 1 200 ? 14.618 11.575 -10.695 1.00 58.66 200 CYS A N 1
ATOM 1613 C CA . CYS A 1 200 ? 15.884 12.312 -10.746 1.00 58.66 200 CYS A CA 1
ATOM 1614 C C . CYS A 1 200 ? 16.436 12.460 -12.164 1.00 58.66 200 CYS A C 1
ATOM 1616 O O . CYS A 1 200 ? 17.092 13.444 -12.478 1.00 58.66 200 CYS A O 1
ATOM 1618 N N . GLY A 1 201 ? 16.136 11.489 -13.027 1.00 54.22 201 GLY A N 1
ATOM 1619 C CA . GLY A 1 201 ? 16.567 11.477 -14.414 1.00 54.22 201 GLY A CA 1
ATOM 1620 C C . GLY A 1 201 ? 15.615 12.022 -15.452 1.00 54.22 201 GLY A C 1
ATOM 1621 O O . GLY A 1 201 ? 15.887 11.969 -16.654 1.00 54.22 201 GLY A O 1
ATOM 1622 N N . SER A 1 202 ? 14.443 12.462 -15.027 1.00 53.34 202 SER A N 1
ATOM 1623 C CA . SER A 1 202 ? 13.401 12.966 -15.916 1.00 53.34 202 SER A CA 1
ATOM 1624 C C . SER A 1 202 ? 13.247 14.480 -15.803 1.00 53.34 202 SER A C 1
ATOM 1626 O O . SER A 1 202 ? 12.799 15.105 -16.766 1.00 53.34 202 SER A O 1
ATOM 1628 N N . THR A 1 203 ? 13.673 15.088 -14.690 1.00 51.69 203 THR A N 1
ATOM 1629 C CA . THR A 1 203 ? 13.567 16.534 -14.472 1.00 51.69 203 THR A CA 1
ATOM 1630 C C . THR A 1 203 ? 14.512 17.314 -15.392 1.00 51.69 203 THR A C 1
ATOM 1632 O O . THR A 1 203 ? 15.645 16.920 -15.671 1.00 51.69 203 THR A O 1
ATOM 1635 N N . LYS A 1 204 ? 14.016 18.432 -15.939 1.00 50.31 204 LYS A N 1
ATOM 1636 C CA . LYS A 1 204 ? 14.773 19.295 -16.866 1.00 50.31 204 LYS A CA 1
ATOM 1637 C C . LYS A 1 204 ? 15.931 20.029 -16.178 1.00 50.31 204 LYS A C 1
ATOM 1639 O O . LYS A 1 204 ? 16.898 20.378 -16.843 1.00 50.31 204 LYS A O 1
ATOM 1644 N N . GLU A 1 205 ? 15.835 20.215 -14.865 1.00 45.94 205 GLU A N 1
ATOM 1645 C CA . GLU A 1 205 ? 16.744 21.015 -14.034 1.00 45.94 205 GLU A CA 1
ATOM 1646 C C . GLU A 1 205 ? 18.161 20.425 -13.910 1.00 45.94 205 GLU A C 1
ATOM 1648 O O . GLU A 1 205 ? 19.100 21.159 -13.625 1.00 45.94 205 GLU A O 1
ATOM 1653 N N . LEU A 1 206 ? 18.344 19.126 -14.177 1.00 53.16 206 LEU A N 1
ATOM 1654 C CA . LEU A 1 206 ? 19.606 18.407 -13.942 1.00 53.16 206 LEU A CA 1
ATOM 1655 C C . LEU A 1 206 ? 20.345 17.997 -15.235 1.00 53.16 206 LEU A C 1
ATOM 1657 O O . LEU A 1 206 ? 21.113 17.038 -15.227 1.00 53.16 206 LEU A O 1
ATOM 1661 N N . ARG A 1 207 ? 20.155 18.712 -16.360 1.00 55.38 207 ARG A N 1
ATOM 1662 C CA . ARG A 1 207 ? 20.662 18.316 -17.700 1.00 55.38 207 ARG A CA 1
ATOM 1663 C C . ARG A 1 207 ? 21.892 19.084 -18.266 1.00 55.38 207 ARG A C 1
ATOM 1665 O O . ARG A 1 207 ? 21.779 19.555 -19.399 1.00 55.38 207 ARG A O 1
ATOM 1672 N N . PRO A 1 208 ? 23.069 19.241 -17.611 1.00 50.53 208 PRO A N 1
ATOM 1673 C CA . PRO A 1 208 ? 24.145 20.021 -18.235 1.00 50.53 208 PRO A CA 1
ATOM 1674 C C . PRO A 1 208 ? 25.137 19.252 -19.136 1.00 50.53 208 PRO A C 1
ATOM 1676 O O . PRO A 1 208 ? 25.808 19.919 -19.918 1.00 50.53 208 PRO A O 1
ATOM 1679 N N . GLN A 1 209 ? 25.316 17.918 -19.066 1.00 49.91 209 GLN A N 1
ATOM 1680 C CA . GLN A 1 209 ? 26.428 17.233 -19.782 1.00 49.91 209 GLN A CA 1
ATOM 1681 C C . GLN A 1 209 ? 26.090 15.818 -20.329 1.00 49.91 209 GLN A C 1
ATOM 1683 O O . GLN A 1 209 ? 25.085 15.220 -19.951 1.00 49.91 209 GLN A O 1
ATOM 1688 N N . ARG A 1 210 ? 26.895 15.338 -21.302 1.00 47.03 210 ARG A N 1
ATOM 1689 C CA . ARG A 1 210 ? 26.643 14.186 -22.211 1.00 47.03 210 ARG A CA 1
ATOM 1690 C C . ARG A 1 210 ? 26.431 12.823 -21.510 1.00 47.03 210 ARG A C 1
ATOM 1692 O O . ARG A 1 210 ? 26.991 12.574 -20.456 1.00 47.03 210 ARG A O 1
ATOM 1699 N N . THR A 1 211 ? 25.640 11.979 -22.200 1.00 56.00 211 THR A N 1
ATOM 1700 C CA . THR A 1 211 ? 25.245 10.560 -21.968 1.00 56.00 211 THR A CA 1
ATOM 1701 C C . THR A 1 211 ? 24.369 10.235 -20.751 1.00 56.00 211 THR A C 1
ATOM 1703 O O . THR A 1 211 ? 24.287 9.087 -20.319 1.00 56.00 211 THR A O 1
ATOM 1706 N N . TRP A 1 212 ? 23.584 11.205 -20.268 1.00 55.75 212 TRP A N 1
ATOM 1707 C CA . TRP A 1 212 ? 22.585 10.978 -19.210 1.00 55.75 212 TRP A CA 1
ATOM 1708 C C . TRP A 1 212 ? 21.521 9.928 -19.588 1.00 55.75 212 TRP A C 1
ATOM 1710 O O . TRP A 1 212 ? 21.005 9.236 -18.723 1.00 55.75 212 TRP A O 1
ATOM 1720 N N . GLU A 1 213 ? 21.193 9.752 -20.872 1.00 55.88 213 GLU A N 1
ATOM 1721 C CA . GLU A 1 213 ? 20.226 8.731 -21.316 1.00 55.88 213 GLU A CA 1
ATOM 1722 C C . GLU A 1 213 ? 20.695 7.295 -21.028 1.00 55.88 213 GLU A C 1
ATOM 1724 O O . GLU A 1 213 ? 19.880 6.446 -20.664 1.00 55.88 213 GLU A O 1
ATOM 1729 N N . GLU A 1 214 ? 22.001 7.033 -21.127 1.00 56.69 214 GLU A N 1
ATOM 1730 C CA . GLU A 1 214 ? 22.603 5.736 -20.797 1.00 56.69 214 GLU A CA 1
ATOM 1731 C C . GLU A 1 214 ? 22.629 5.525 -19.280 1.00 56.69 214 GLU A C 1
ATOM 1733 O O . GLU A 1 214 ? 22.185 4.484 -18.796 1.00 56.69 214 GLU A O 1
ATOM 1738 N N . VAL A 1 215 ? 23.020 6.552 -18.516 1.00 57.06 215 VAL A N 1
ATOM 1739 C CA . VAL A 1 215 ? 22.970 6.540 -17.043 1.00 57.06 215 VAL A CA 1
ATOM 1740 C C . VAL A 1 215 ? 21.533 6.347 -16.542 1.00 57.06 215 VAL A C 1
ATOM 1742 O O . VAL A 1 215 ? 21.296 5.526 -15.663 1.00 57.06 215 VAL A O 1
ATOM 1745 N N . LYS A 1 216 ? 20.538 7.006 -17.150 1.00 57.31 216 LYS A N 1
ATOM 1746 C CA . LYS A 1 216 ? 19.106 6.834 -16.845 1.00 57.31 216 LYS A CA 1
ATOM 1747 C C . LYS A 1 216 ? 18.647 5.404 -17.041 1.00 57.31 216 LYS A C 1
ATOM 1749 O O . LYS A 1 216 ? 17.921 4.860 -16.210 1.00 57.31 216 LYS A O 1
ATOM 1754 N N . ARG A 1 217 ? 19.014 4.835 -18.189 1.00 57.25 217 ARG A N 1
ATOM 1755 C CA . ARG A 1 217 ? 18.631 3.483 -18.576 1.00 57.25 217 ARG A CA 1
ATOM 1756 C C . ARG A 1 217 ? 19.222 2.478 -17.595 1.00 57.25 217 ARG A C 1
ATOM 1758 O O . ARG A 1 217 ? 18.467 1.644 -17.110 1.00 57.25 217 ARG A O 1
ATOM 1765 N N . ASN A 1 218 ? 20.496 2.634 -17.237 1.00 56.88 218 ASN A N 1
ATOM 1766 C CA . ASN A 1 218 ? 21.173 1.810 -16.235 1.00 56.88 218 ASN A CA 1
ATOM 1767 C C . ASN A 1 218 ? 20.532 1.986 -14.849 1.00 56.88 218 ASN A C 1
ATOM 1769 O O . ASN A 1 218 ? 20.128 1.015 -14.224 1.00 56.88 218 ASN A O 1
ATOM 1773 N N . LEU A 1 219 ? 20.293 3.221 -14.396 1.00 59.78 219 LEU A N 1
ATOM 1774 C CA . LEU A 1 219 ? 19.660 3.483 -13.098 1.00 59.78 219 LEU A CA 1
ATOM 1775 C C . LEU A 1 219 ? 18.250 2.895 -12.982 1.00 59.78 219 LEU A C 1
ATOM 1777 O O . LEU A 1 219 ? 17.878 2.464 -11.898 1.00 59.78 219 LEU A O 1
ATOM 1781 N N . ILE A 1 220 ? 17.451 2.887 -14.051 1.00 62.16 220 ILE A N 1
ATOM 1782 C CA . ILE A 1 220 ? 16.084 2.348 -14.011 1.00 62.16 220 ILE A CA 1
ATOM 1783 C C . ILE A 1 220 ? 16.100 0.829 -14.191 1.00 62.16 220 ILE A C 1
ATOM 1785 O O . ILE A 1 220 ? 15.578 0.131 -13.327 1.00 62.16 220 ILE A O 1
ATOM 1789 N N . LEU A 1 221 ? 16.730 0.306 -15.248 1.00 59.69 221 LEU A N 1
ATOM 1790 C CA . LEU A 1 221 ? 16.736 -1.131 -15.547 1.00 59.69 221 LEU A CA 1
ATOM 1791 C C . LEU A 1 221 ? 17.576 -1.953 -14.563 1.00 59.69 221 LEU A C 1
ATOM 1793 O O . LEU A 1 221 ? 17.124 -3.020 -14.143 1.00 59.69 221 LEU A O 1
ATOM 1797 N N . ASP A 1 222 ? 18.751 -1.469 -14.149 1.00 57.22 222 ASP A N 1
ATOM 1798 C CA . ASP A 1 222 ? 19.626 -2.218 -13.232 1.00 57.22 222 ASP A CA 1
ATOM 1799 C C . ASP A 1 222 ? 19.073 -2.211 -11.800 1.00 57.22 222 ASP A C 1
ATOM 1801 O O . ASP A 1 222 ? 19.309 -3.136 -11.007 1.00 57.22 222 ASP A O 1
ATOM 1805 N N . PHE A 1 223 ? 18.308 -1.169 -11.459 1.00 60.53 223 PHE A N 1
ATOM 1806 C CA . PHE A 1 223 ? 17.713 -1.028 -10.141 1.00 60.53 223 PHE A CA 1
ATOM 1807 C C . PHE A 1 223 ? 16.354 -1.723 -10.012 1.00 60.53 223 PHE A C 1
ATOM 1809 O O . PHE A 1 223 ? 16.144 -2.422 -9.023 1.00 60.53 223 PHE A O 1
ATOM 1816 N N . ALA A 1 224 ? 15.422 -1.570 -10.954 1.00 67.88 224 ALA A N 1
ATOM 1817 C CA . ALA A 1 224 ? 14.137 -2.273 -10.919 1.00 67.88 224 ALA A CA 1
ATOM 1818 C C . ALA A 1 224 ? 13.522 -2.372 -12.329 1.00 67.88 224 ALA A C 1
ATOM 1820 O O . ALA A 1 224 ? 13.229 -1.336 -12.927 1.00 67.88 224 ALA A O 1
ATOM 1821 N N . PRO A 1 225 ? 13.263 -3.585 -12.859 1.00 75.19 225 PRO A N 1
ATOM 1822 C CA . PRO A 1 225 ? 12.706 -3.726 -14.202 1.00 75.19 225 PRO A CA 1
ATOM 1823 C C . PRO A 1 225 ? 11.336 -3.051 -14.295 1.00 75.19 225 PRO A C 1
ATOM 1825 O O . PRO A 1 225 ? 10.586 -3.026 -13.316 1.00 75.19 225 PRO A O 1
ATOM 1828 N N . LEU A 1 226 ? 10.983 -2.545 -15.478 1.00 81.88 226 LEU A N 1
ATOM 1829 C CA . LEU A 1 226 ? 9.611 -2.119 -15.733 1.00 81.88 226 LEU A CA 1
ATOM 1830 C C . LEU A 1 226 ? 8.710 -3.345 -15.698 1.00 81.88 226 LEU A C 1
ATOM 1832 O O . LEU A 1 226 ? 9.024 -4.369 -16.303 1.00 81.88 226 LEU A O 1
ATOM 1836 N N . ILE A 1 227 ? 7.591 -3.250 -14.991 1.00 82.25 227 ILE A N 1
ATOM 1837 C CA . ILE A 1 227 ? 6.627 -4.340 -14.922 1.00 82.25 227 ILE A CA 1
ATOM 1838 C C . ILE A 1 227 ? 5.231 -3.865 -15.295 1.00 82.25 227 ILE A C 1
ATOM 1840 O O . ILE A 1 227 ? 4.866 -2.712 -15.059 1.00 82.25 227 ILE A O 1
ATOM 1844 N N . ARG A 1 228 ? 4.419 -4.785 -15.801 1.00 83.94 228 ARG A N 1
ATOM 1845 C CA . ARG A 1 228 ? 2.978 -4.603 -15.963 1.00 83.94 228 ARG A CA 1
ATOM 1846 C C . ARG A 1 228 ? 2.274 -5.819 -15.386 1.00 83.94 228 ARG A C 1
ATOM 1848 O O . ARG A 1 228 ? 2.540 -6.938 -15.795 1.00 83.94 228 ARG A O 1
ATOM 1855 N N . MET A 1 229 ? 1.369 -5.620 -14.436 1.00 77.44 229 MET A N 1
ATOM 1856 C CA . MET A 1 229 ? 0.541 -6.718 -13.927 1.00 77.44 229 MET A CA 1
ATOM 1857 C C . MET A 1 229 ? -0.707 -6.858 -14.803 1.00 77.44 229 MET A C 1
ATOM 1859 O O . MET A 1 229 ? -1.550 -5.956 -14.782 1.00 77.44 229 MET A O 1
ATOM 1863 N N . LYS A 1 230 ? -0.847 -7.977 -15.529 1.00 75.69 230 LYS A N 1
ATOM 1864 C CA . LYS A 1 230 ? -2.004 -8.229 -16.417 1.00 75.69 230 LYS A CA 1
ATOM 1865 C C . LYS A 1 230 ? -3.296 -8.373 -15.625 1.00 75.69 230 LYS A C 1
ATOM 1867 O O . LYS A 1 230 ? -4.309 -7.744 -15.915 1.00 75.69 230 LYS A O 1
ATOM 1872 N N . GLN A 1 231 ? -3.238 -9.129 -14.535 1.00 66.56 231 GLN A N 1
ATOM 1873 C CA . GLN A 1 231 ? -4.256 -9.130 -13.493 1.00 66.56 231 GLN A CA 1
ATOM 1874 C C . GLN A 1 231 ? -4.003 -7.960 -12.530 1.00 66.56 231 GLN A C 1
ATOM 1876 O O . GLN A 1 231 ? -4.031 -8.151 -11.318 1.00 66.56 231 GLN A O 1
ATOM 1881 N N . GLY A 1 232 ? -3.774 -6.745 -13.038 1.00 65.00 232 GLY A N 1
ATOM 1882 C CA . GLY A 1 232 ? -3.516 -5.511 -12.282 1.00 65.00 232 GLY A CA 1
ATOM 1883 C C . GLY A 1 232 ? -4.220 -4.287 -12.881 1.00 65.00 232 GLY A C 1
ATOM 1884 O O . GLY A 1 232 ? -5.196 -4.411 -13.612 1.00 65.00 232 GLY A O 1
ATOM 1885 N N . ILE A 1 233 ? -3.741 -3.081 -12.586 1.00 63.66 233 ILE A N 1
ATOM 1886 C CA . ILE A 1 233 ? -4.233 -1.865 -13.269 1.00 63.66 233 ILE A CA 1
ATOM 1887 C C . ILE A 1 233 ? -3.818 -1.873 -14.767 1.00 63.66 233 ILE A C 1
ATOM 1889 O O . ILE A 1 233 ? -4.258 -1.023 -15.526 1.00 63.66 233 ILE A O 1
ATOM 1893 N N . ASP A 1 234 ? -3.023 -2.862 -15.213 1.00 73.25 234 ASP A N 1
ATOM 1894 C CA . ASP A 1 234 ? -2.555 -3.036 -16.601 1.00 73.25 234 ASP A CA 1
ATOM 1895 C C . ASP A 1 234 ? -1.730 -1.845 -17.126 1.00 73.25 234 ASP A C 1
ATOM 1897 O O . ASP A 1 234 ? -1.650 -1.590 -18.323 1.00 73.25 234 ASP A O 1
ATOM 1901 N N . ILE A 1 235 ? -1.081 -1.124 -16.207 1.00 77.31 235 ILE A N 1
ATOM 1902 C CA . ILE A 1 235 ? -0.206 0.022 -16.481 1.00 77.31 235 ILE A CA 1
ATOM 1903 C C . ILE A 1 235 ? 1.245 -0.320 -16.166 1.00 77.31 235 ILE A C 1
ATOM 1905 O O . ILE A 1 235 ? 1.526 -1.088 -15.234 1.00 77.31 235 ILE A O 1
ATOM 1909 N N . VAL A 1 236 ? 2.174 0.275 -16.912 1.00 80.06 236 VAL A N 1
ATOM 1910 C CA . VAL A 1 236 ? 3.603 0.109 -16.648 1.00 80.06 236 VAL A CA 1
ATOM 1911 C C . VAL A 1 236 ? 3.953 0.773 -15.323 1.00 80.06 236 VAL A C 1
ATOM 1913 O O . VAL A 1 236 ? 3.568 1.904 -15.022 1.00 80.06 236 VAL A O 1
ATOM 1916 N N . SER A 1 237 ? 4.685 0.037 -14.497 1.00 80.50 237 SER A N 1
ATOM 1917 C CA . SER A 1 237 ? 5.082 0.461 -13.163 1.00 80.50 237 SER A CA 1
ATOM 1918 C C . SER A 1 237 ? 6.528 0.084 -12.866 1.00 80.50 237 SER A C 1
ATOM 1920 O O . SER A 1 237 ? 7.038 -0.919 -13.362 1.00 80.50 237 SER A O 1
ATOM 1922 N N . ILE A 1 238 ? 7.171 0.854 -11.990 1.00 77.50 238 ILE A N 1
ATOM 1923 C CA . ILE A 1 238 ? 8.444 0.477 -11.370 1.00 77.50 238 ILE A CA 1
ATOM 1924 C C . ILE A 1 238 ? 8.142 -0.193 -10.024 1.00 77.50 238 ILE A C 1
ATOM 1926 O O . ILE A 1 238 ? 7.511 0.435 -9.166 1.00 77.50 238 ILE A O 1
ATOM 1930 N N . PRO A 1 239 ? 8.573 -1.445 -9.802 1.00 75.06 239 PRO A N 1
ATOM 1931 C CA . PRO A 1 239 ? 8.290 -2.171 -8.577 1.00 75.06 239 PRO A CA 1
ATOM 1932 C C . PRO A 1 239 ? 9.412 -1.943 -7.552 1.00 75.06 239 PRO A C 1
ATOM 1934 O O . PRO A 1 239 ? 10.427 -2.643 -7.517 1.00 75.06 239 PRO A O 1
ATOM 1937 N N . GLY A 1 240 ? 9.249 -0.941 -6.691 1.00 71.12 240 GLY A N 1
ATOM 1938 C CA . GLY A 1 240 ? 10.287 -0.566 -5.734 1.00 71.12 240 GLY A CA 1
ATOM 1939 C C . GLY A 1 240 ? 9.799 0.355 -4.625 1.00 71.12 240 GLY A C 1
ATOM 1940 O O . GLY A 1 240 ? 8.678 0.848 -4.640 1.00 71.12 240 GLY A O 1
ATOM 1941 N N . THR A 1 241 ? 10.630 0.589 -3.615 1.00 64.81 241 THR A N 1
ATOM 1942 C CA . THR A 1 241 ? 10.308 1.513 -2.515 1.00 64.81 241 THR A CA 1
ATOM 1943 C C . THR A 1 241 ? 10.999 2.863 -2.699 1.00 64.81 241 THR A C 1
ATOM 1945 O O . THR A 1 241 ? 12.031 2.961 -3.368 1.00 64.81 241 THR A O 1
ATOM 1948 N N . LYS A 1 242 ? 10.462 3.912 -2.052 1.00 58.53 242 LYS A N 1
ATOM 1949 C CA . LYS A 1 242 ? 11.099 5.242 -1.985 1.00 58.53 242 LYS A CA 1
ATOM 1950 C C . LYS A 1 242 ? 12.534 5.134 -1.452 1.00 58.53 242 LYS A C 1
ATOM 1952 O O . LYS A 1 242 ? 13.430 5.822 -1.925 1.00 58.53 242 LYS A O 1
ATOM 1957 N N . TYR A 1 243 ? 12.743 4.203 -0.520 1.00 59.62 243 TYR A N 1
ATOM 1958 C CA . TYR A 1 243 ? 14.024 3.884 0.110 1.00 59.62 243 TYR A CA 1
ATOM 1959 C C . TYR A 1 243 ? 14.809 2.784 -0.607 1.00 59.62 243 TYR A C 1
ATOM 1961 O O . TYR A 1 243 ? 15.616 2.102 0.018 1.00 59.62 243 TYR A O 1
ATOM 1969 N N . ARG A 1 244 ? 14.597 2.603 -1.913 1.00 60.53 244 ARG A N 1
ATOM 1970 C CA . ARG A 1 244 ? 15.501 1.809 -2.748 1.00 60.53 244 ARG A CA 1
ATOM 1971 C C . ARG A 1 244 ? 15.566 0.322 -2.353 1.00 60.53 244 ARG A C 1
ATOM 1973 O O . ARG A 1 244 ? 16.626 -0.297 -2.413 1.00 60.53 244 ARG A O 1
ATOM 1980 N N . ARG A 1 245 ? 14.424 -0.285 -2.026 1.00 65.50 245 ARG A N 1
ATOM 1981 C CA . ARG A 1 245 ? 14.264 -1.749 -2.085 1.00 65.50 245 ARG A CA 1
ATOM 1982 C C . ARG A 1 245 ? 13.582 -2.124 -3.386 1.00 65.50 245 ARG A C 1
ATOM 1984 O O . ARG A 1 245 ? 12.520 -1.574 -3.687 1.00 65.50 245 ARG A O 1
ATOM 1991 N N . LYS A 1 246 ? 14.172 -3.046 -4.141 1.00 71.62 246 LYS A N 1
ATOM 1992 C CA . LYS A 1 246 ? 13.641 -3.479 -5.435 1.00 71.62 246 LYS A CA 1
ATOM 1993 C C . LYS A 1 246 ? 12.820 -4.750 -5.326 1.00 71.62 246 LYS A C 1
ATOM 1995 O O . LYS A 1 246 ? 13.093 -5.625 -4.504 1.00 71.62 246 LYS A O 1
ATOM 2000 N N . CYS A 1 247 ? 11.835 -4.848 -6.198 1.00 75.06 247 CYS A N 1
ATOM 2001 C CA . CYS A 1 247 ? 11.214 -6.105 -6.542 1.00 75.06 247 CYS A CA 1
ATOM 2002 C C . CYS A 1 247 ? 12.048 -6.817 -7.606 1.00 75.06 247 CYS A C 1
ATOM 2004 O O . CYS A 1 247 ? 12.314 -6.261 -8.670 1.00 75.06 247 CYS A O 1
ATOM 2006 N N . HIS A 1 248 ? 12.420 -8.062 -7.344 1.00 77.69 248 HIS A N 1
ATOM 2007 C CA . HIS A 1 248 ? 12.990 -8.964 -8.331 1.00 77.69 248 HIS A CA 1
ATOM 2008 C C . HIS A 1 248 ? 11.892 -9.934 -8.785 1.00 77.69 248 HIS A C 1
ATOM 2010 O O . HIS A 1 248 ? 11.579 -10.872 -8.040 1.00 77.69 248 HIS A O 1
ATOM 2016 N N . PRO A 1 249 ? 11.275 -9.725 -9.962 1.00 77.69 249 PRO A N 1
ATOM 2017 C CA . PRO A 1 249 ? 10.236 -10.618 -10.450 1.00 77.69 249 PRO A CA 1
ATOM 2018 C C . PRO A 1 249 ? 10.801 -12.020 -10.696 1.00 77.69 249 PRO A C 1
ATOM 2020 O O . PRO A 1 249 ? 11.913 -12.201 -11.205 1.00 77.69 249 PRO A O 1
ATOM 2023 N N . ARG A 1 250 ? 10.037 -13.033 -10.297 1.00 78.81 250 ARG A N 1
ATOM 2024 C CA . ARG A 1 250 ? 10.366 -14.451 -10.438 1.00 78.81 250 ARG A CA 1
ATOM 2025 C C . ARG A 1 250 ? 9.130 -15.209 -10.891 1.00 78.81 250 ARG A C 1
ATOM 2027 O O . ARG A 1 250 ? 8.070 -15.056 -10.293 1.00 78.81 250 ARG A O 1
ATOM 2034 N N . LYS A 1 251 ? 9.313 -16.093 -11.870 1.00 80.31 251 LYS A N 1
ATOM 2035 C CA . LYS A 1 251 ? 8.303 -17.093 -12.208 1.00 80.31 251 LYS A CA 1
ATOM 2036 C C . LYS A 1 251 ? 8.201 -18.111 -11.081 1.00 80.31 251 LYS A C 1
ATOM 2038 O O . LYS A 1 251 ? 9.215 -18.679 -10.672 1.00 80.31 251 LYS A O 1
ATOM 2043 N N . ARG A 1 252 ? 6.980 -18.353 -10.622 1.00 75.88 252 ARG A N 1
ATOM 2044 C CA . ARG A 1 252 ? 6.598 -19.495 -9.800 1.00 75.88 252 ARG A CA 1
ATOM 2045 C C . ARG A 1 252 ? 6.743 -20.750 -10.648 1.00 75.88 252 ARG A C 1
ATOM 2047 O O . ARG A 1 252 ? 6.049 -20.912 -11.647 1.00 75.88 252 ARG A O 1
ATOM 2054 N N . GLN A 1 253 ? 7.605 -21.669 -10.244 1.00 75.75 253 GLN A N 1
ATOM 2055 C CA . GLN A 1 253 ? 7.593 -23.024 -10.786 1.00 75.75 253 GLN A CA 1
ATOM 2056 C C . GLN A 1 253 ? 6.433 -23.832 -10.199 1.00 75.75 253 GLN A C 1
ATOM 2058 O O . GLN A 1 253 ? 5.943 -24.762 -10.839 1.00 75.75 253 GLN A O 1
ATOM 2063 N N . LYS A 1 254 ? 5.985 -23.491 -8.979 1.00 71.00 254 LYS A N 1
ATOM 2064 C CA . LYS A 1 254 ? 4.837 -24.125 -8.311 1.00 71.00 254 LYS A CA 1
ATOM 2065 C C . LYS A 1 254 ? 3.991 -23.104 -7.537 1.00 71.00 254 LYS A C 1
ATOM 2067 O O . LYS A 1 254 ? 4.545 -22.145 -6.996 1.00 71.00 254 LYS A O 1
ATOM 2072 N N . PRO A 1 255 ? 2.671 -23.334 -7.377 1.00 66.75 255 PRO A N 1
ATOM 2073 C CA . PRO A 1 255 ? 1.774 -22.401 -6.681 1.00 66.75 255 PRO A CA 1
ATOM 2074 C C . PRO A 1 255 ? 2.175 -22.083 -5.231 1.00 66.75 255 PRO A C 1
ATOM 2076 O O . PRO A 1 255 ? 1.867 -21.012 -4.717 1.00 66.75 255 PRO A O 1
ATOM 2079 N N . ASN A 1 256 ? 2.872 -23.003 -4.561 1.00 71.75 256 ASN A N 1
ATOM 2080 C CA . ASN A 1 256 ? 3.267 -22.883 -3.157 1.00 71.75 256 ASN A CA 1
ATOM 2081 C C . ASN A 1 256 ? 4.667 -22.287 -2.940 1.00 71.75 256 ASN A C 1
ATOM 2083 O O . ASN A 1 256 ? 5.138 -22.268 -1.800 1.00 71.75 256 ASN A O 1
ATOM 2087 N N . GLU A 1 257 ? 5.352 -21.842 -3.994 1.00 74.88 257 GLU A N 1
ATOM 2088 C CA . GLU A 1 257 ? 6.625 -21.146 -3.829 1.00 74.88 257 GLU A CA 1
ATOM 2089 C C . GLU A 1 257 ? 6.431 -19.797 -3.132 1.00 74.88 257 GLU A C 1
ATOM 2091 O O . GLU A 1 257 ? 5.425 -19.097 -3.302 1.00 74.88 257 GLU A O 1
ATOM 2096 N N . ILE A 1 258 ? 7.424 -19.420 -2.338 1.00 73.56 258 ILE A N 1
ATOM 2097 C CA . ILE A 1 258 ? 7.462 -18.170 -1.585 1.00 73.56 258 ILE A CA 1
ATOM 2098 C C . ILE A 1 258 ? 8.841 -17.538 -1.725 1.00 73.56 258 ILE A C 1
ATOM 2100 O O . ILE A 1 258 ? 9.823 -18.236 -1.954 1.00 73.56 258 ILE A O 1
ATOM 2104 N N . CYS A 1 259 ? 8.935 -16.226 -1.539 1.00 74.69 259 CYS A N 1
ATOM 2105 C CA . CYS A 1 259 ? 10.233 -15.577 -1.416 1.00 74.69 259 CYS A CA 1
ATOM 2106 C C . CYS A 1 259 ? 10.821 -15.874 -0.032 1.00 74.69 259 CYS A C 1
ATOM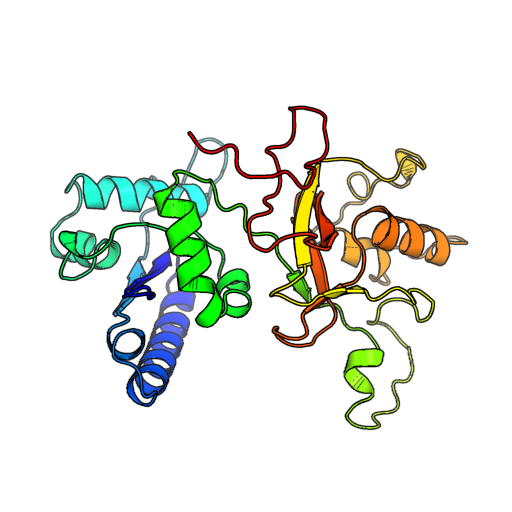 2108 O O . CYS A 1 259 ? 10.165 -15.660 0.991 1.00 74.69 259 CYS A O 1
ATOM 2110 N N . GLU A 1 260 ? 12.045 -16.386 0.000 1.00 73.56 260 GLU A N 1
ATOM 2111 C CA . GLU A 1 260 ? 12.816 -16.563 1.224 1.00 73.56 260 GLU A CA 1
ATOM 2112 C C . GLU A 1 260 ? 13.128 -15.204 1.854 1.00 73.56 260 GLU A C 1
ATOM 2114 O O . GLU A 1 260 ? 13.254 -14.198 1.158 1.00 73.56 260 GLU A O 1
ATOM 2119 N N . ARG A 1 261 ? 13.257 -15.160 3.182 1.00 63.56 261 ARG A N 1
ATOM 2120 C CA . ARG A 1 261 ? 13.684 -13.941 3.869 1.00 63.56 261 ARG A CA 1
ATOM 2121 C C . ARG A 1 261 ? 15.107 -13.586 3.407 1.00 63.56 261 ARG A C 1
ATOM 2123 O O . ARG A 1 261 ? 15.969 -14.463 3.453 1.00 63.56 261 ARG A O 1
ATOM 2130 N N . PRO A 1 262 ? 15.384 -12.327 3.032 1.00 60.97 262 PRO A N 1
ATOM 2131 C CA . PRO A 1 262 ? 16.735 -11.935 2.662 1.00 60.97 262 PRO A CA 1
ATOM 2132 C C . PRO A 1 262 ? 17.665 -12.088 3.873 1.00 60.97 262 PRO A C 1
ATOM 2134 O O . PRO A 1 262 ? 17.289 -11.752 5.003 1.00 60.97 262 PRO A O 1
ATOM 2137 N N . SER A 1 263 ? 18.880 -12.592 3.647 1.00 59.97 263 SER A N 1
ATOM 2138 C CA . SER A 1 263 ? 19.949 -12.482 4.641 1.00 59.97 263 SER A CA 1
ATOM 2139 C C . SER A 1 263 ? 20.317 -10.998 4.831 1.00 59.97 263 SER A C 1
ATOM 2141 O O . SER A 1 263 ? 20.014 -10.183 3.957 1.00 59.97 263 SER A O 1
ATOM 2143 N N . PRO A 1 264 ? 20.957 -10.601 5.949 1.00 52.56 264 PRO A N 1
ATOM 2144 C CA . PRO A 1 264 ? 21.258 -9.193 6.244 1.00 52.56 264 PRO A CA 1
ATOM 2145 C C . PRO A 1 264 ? 22.012 -8.429 5.139 1.00 52.56 2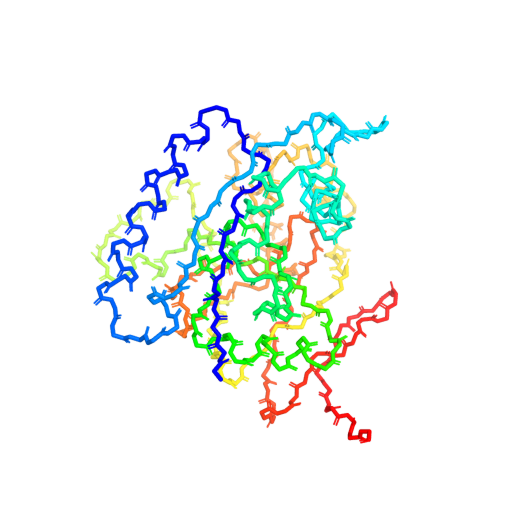64 PRO A C 1
ATOM 2147 O O . PRO A 1 264 ? 21.957 -7.206 5.105 1.00 52.56 264 PRO A O 1
ATOM 2150 N N . SER A 1 265 ? 22.684 -9.141 4.232 1.00 49.38 265 SER A N 1
ATOM 2151 C CA . SER A 1 265 ? 23.421 -8.603 3.084 1.00 49.38 265 SER A CA 1
ATOM 2152 C C . SER A 1 265 ? 22.983 -9.191 1.732 1.00 49.38 265 SER A C 1
ATOM 2154 O O . SER A 1 265 ? 23.687 -9.012 0.743 1.00 49.38 265 SER A O 1
ATOM 2156 N N . GLY A 1 266 ? 21.870 -9.933 1.669 1.00 55.16 266 GLY A N 1
ATOM 2157 C CA . GLY A 1 266 ? 21.541 -10.775 0.515 1.00 55.16 266 GLY A CA 1
ATOM 2158 C C . GLY A 1 266 ? 20.181 -10.526 -0.128 1.00 55.16 266 GLY A C 1
ATOM 2159 O O . GLY A 1 266 ? 19.292 -9.873 0.417 1.00 55.16 266 GLY A O 1
ATOM 2160 N N . ARG A 1 267 ? 20.026 -11.100 -1.325 1.00 54.50 267 ARG A N 1
ATOM 2161 C CA . ARG A 1 267 ? 18.771 -11.144 -2.086 1.00 54.50 267 ARG A CA 1
ATOM 2162 C C . ARG A 1 267 ? 17.840 -12.225 -1.535 1.00 54.50 267 ARG A C 1
ATOM 2164 O O . ARG A 1 267 ? 18.298 -13.230 -0.995 1.00 54.50 267 ARG A O 1
ATOM 2171 N N . SER A 1 268 ? 16.540 -12.047 -1.740 1.00 55.25 268 SER A N 1
ATOM 2172 C CA . SER A 1 268 ? 15.543 -13.103 -1.532 1.00 55.25 268 SER A CA 1
ATOM 2173 C C . SER A 1 268 ? 15.477 -14.018 -2.751 1.00 55.25 268 SER A C 1
ATOM 2175 O O . SER A 1 268 ? 15.471 -13.546 -3.893 1.00 55.25 268 SER A O 1
ATOM 2177 N N . PHE A 1 269 ? 15.370 -15.323 -2.522 1.00 60.44 269 PHE A N 1
ATOM 2178 C CA . PHE A 1 269 ? 15.217 -16.326 -3.577 1.00 60.44 269 PHE A CA 1
ATOM 2179 C C . PHE A 1 269 ? 13.865 -17.028 -3.453 1.00 60.44 269 PHE A C 1
ATOM 2181 O O . PHE A 1 269 ? 13.320 -17.136 -2.358 1.00 60.44 269 PHE A O 1
ATOM 2188 N N . ALA A 1 270 ? 13.303 -17.487 -4.573 1.00 57.34 270 ALA A N 1
ATOM 2189 C CA . ALA A 1 270 ? 12.110 -18.324 -4.530 1.00 57.34 270 ALA A CA 1
ATOM 2190 C C . ALA A 1 270 ? 12.477 -19.671 -3.895 1.00 57.34 270 ALA A C 1
ATOM 2192 O O . ALA A 1 270 ? 13.444 -20.316 -4.298 1.00 57.34 270 ALA A O 1
ATOM 2193 N N . THR A 1 271 ? 11.720 -20.075 -2.886 1.00 64.06 271 THR A N 1
ATOM 2194 C CA . THR A 1 271 ? 11.920 -21.319 -2.153 1.00 64.06 271 THR A CA 1
ATOM 2195 C C . THR A 1 271 ? 10.584 -22.002 -1.902 1.00 64.06 271 THR A C 1
ATOM 2197 O O . THR A 1 271 ? 9.514 -21.387 -1.962 1.00 64.06 271 THR A O 1
ATOM 2200 N N . PHE A 1 272 ? 10.636 -23.297 -1.611 1.00 63.59 272 PHE A N 1
ATOM 2201 C CA . PHE A 1 272 ? 9.457 -24.043 -1.203 1.00 63.59 272 PHE A CA 1
ATOM 2202 C C . PHE A 1 272 ? 9.222 -23.856 0.288 1.00 63.59 272 PHE A C 1
ATOM 2204 O O . PHE A 1 272 ? 10.145 -23.890 1.103 1.00 63.59 272 PHE A O 1
ATOM 2211 N N . GLU A 1 273 ? 7.955 -23.720 0.660 1.00 53.72 273 GLU A N 1
ATOM 2212 C CA . GLU A 1 273 ? 7.572 -23.773 2.060 1.00 53.72 273 GLU A CA 1
ATOM 2213 C C . GLU A 1 273 ? 7.938 -25.150 2.633 1.00 53.72 273 GLU A C 1
ATOM 2215 O O . GLU A 1 273 ? 7.354 -26.173 2.263 1.00 53.72 273 GLU A O 1
ATOM 2220 N N . LYS A 1 274 ? 8.932 -25.189 3.530 1.00 55.16 274 LYS A N 1
ATOM 2221 C CA . LYS A 1 274 ? 9.224 -26.394 4.309 1.00 55.16 274 LYS A CA 1
ATOM 2222 C C . LYS A 1 274 ? 7.989 -26.688 5.155 1.00 55.16 274 LYS A C 1
ATOM 2224 O O . LYS A 1 274 ? 7.625 -25.873 6.002 1.00 55.16 274 LYS A O 1
ATOM 2229 N N . LYS A 1 275 ? 7.339 -27.830 4.907 1.00 47.75 275 LYS A N 1
ATOM 2230 C CA . LYS A 1 275 ? 6.285 -28.336 5.792 1.00 47.75 275 LYS A CA 1
ATOM 2231 C C . LYS A 1 275 ? 6.895 -28.470 7.191 1.00 47.75 275 LYS A C 1
ATOM 2233 O O . LYS A 1 275 ? 7.865 -29.209 7.350 1.00 47.75 275 LYS A O 1
ATOM 2238 N N . LYS A 1 276 ? 6.388 -27.680 8.136 1.00 44.88 276 LYS A N 1
ATOM 2239 C CA . LYS A 1 276 ? 6.628 -27.878 9.565 1.00 44.88 276 LYS A CA 1
ATOM 2240 C C . LYS A 1 276 ? 5.670 -28.935 10.084 1.00 44.88 276 LYS A C 1
ATOM 2242 O O . LYS A 1 276 ? 4.522 -28.949 9.585 1.00 44.88 276 LYS A O 1
#

pLDDT: mean 70.3, std 13.91, range [40.0, 94.75]

Secondary structure (DSSP, 8-state):
-----EEEEES--HHHHHHHHHHHHHHHHHHHHSS-TTGGG-EEEEE---HHHH--SS-S--HHHHHHHHHHHHHTT-S-HHHHHHHH-S-TTS--------HHHHTT--GGGHHHHHHHHHTT----PPPEEE---GGGTGGGT-----SSSS--TT---EEEE-TTTEEEEE-TT----S-STT-TTTS---S-TTGGGT-GGG--STTHHHHHHHHHHTT--EEEETTTT-SEEEEB-TT-PBEEEEE-SSTTEEEPPPPTTS---EEE----

Foldseek 3Di:
DFAAQEDEAEQDDPVRVVVQVVVVVVLQVVQCPDPDPRSNNHHYAYDHFDQVQADDPVDSGRRVSSLVRLLVCLVVVVDDPVRSCRNQPDDNPVDDDDDDDDPQVVQFDDRVCRVVVVVCVVVVHDDDDFHWAFAAAVVVVVVPPDDDPPDAGHQDPPLPDAAADEPQFKDWWWFAQDALPPDPVLPCVVVPDPDASLCSLRDPVPDDDPDSSVSSSCRQPVQFRWYAYPVGPRGTTGGHDSNRTYTDMDTHPDSQWDWDDADPHGTTDTDHDDDD

Organism: NCBI:txid44447

Sequence (276 aa):
RAGVGRIICTCIDETDEVMVKETFSWLGELYSSLEGDWIARTEFDYVRMDEELYMTDSEEVSRTRGSIYGMQKALQREFNTSYSRKWLGLDTSYWKHVILIEPGFVYQTRAASLPGIRLALERGRALIPHRFVPVRHETDLTKDKILYDGTSEFLPKNISDILDLDGDYDMCCDGGSDRPSSSTEDDPSHAACHSWWWNCGSTKELRPQRTWEEVKRNLILDFAPLIRMKQGIDIVSIPGTKYRRKCHPRKRQKPNEICERPSPSGRSFATFEKKK

Radius of gyration: 21.36 Å; chains: 1; bounding box: 54×49×58 Å